Protein AF-A0A2E0HKH7-F1 (afdb_monomer_lite)

Foldseek 3Di:
DPPVVVVVLVVLLPDPPDDQLEAEEAAAEHDDLVVVLVSVVSNVVSCVVVVHPHGYYYYQADPVRDRRDHPYQVDPVSVVVSVVVSVLVVQVCLQCVQQVDDSLLSVLLVCLVVLHADDPVNVVVCVVSQQWDDDPPHIHGGPSSCVSDVNVVVNCQRVQDPLVVLLVQQLVVCVVVVKDKLVRSLVSCVVRHHPPDDPVRSSVSSVVSVVVCVVVQQWDFPDDPVITIIGGPDDD

Secondary structure (DSSP, 8-state):
--HHHHHHHHHHHTSPS--TTEEEE--SS---HHHHHHHHHHHHHHHHHTT-S--EEEESB-TT--B----SS-SHHHHHHHHHHHHHHHHHHHHHHHH---HHHHHHHHHHHTTPPPPHHHHHHHHHTT-EEEETTEEEE-HHHHHHTT-HHHHHHHH-S-HHHHHHHHHHHHHHHS-EEHHHHHHHHHTTS-TT--HHHHHHHHHHHHHHHHHTTSEEE-S-SSS-EEEESS--

Radius of gyration: 27.66 Å; chains: 1; bounding box: 64×31×70 Å

pLDDT: mean 80.55, std 10.91, range [46.53, 94.31]

Sequence (236 aa):
MNSDATAILNALLNLTAENEVVEFKEAKNGYDFTKLGKYFSALSNEANLKRQRSAWLVFGVKDNRQVVGSQFRPARKDLDSLKLEILDMDYARLLARTQDLTLSEVVALDKVQKRHPLTDDDERRLKARGLIEGRKPNFYIAKSVAQQTDQKASYSKNKAFDNQYYLDLICKAIKEHGSLSRKDIDELLWNKLPDWMDLKQKKSKVGNLISELRKAGTISNQGTFKEPKWVLLKPV

Structure (mmCIF, N/CA/C/O backbone):
data_AF-A0A2E0HKH7-F1
#
_entry.id   AF-A0A2E0HKH7-F1
#
loop_
_atom_site.group_PDB
_atom_site.id
_atom_site.type_symbol
_atom_site.label_atom_id
_atom_site.label_alt_id
_atom_site.label_comp_id
_atom_site.label_asym_id
_atom_site.label_entity_id
_atom_site.label_seq_id
_atom_site.pdbx_PDB_ins_code
_atom_site.Cartn_x
_atom_site.Cartn_y
_atom_site.Cartn_z
_atom_site.occupancy
_atom_site.B_iso_or_equiv
_atom_site.auth_seq_id
_atom_site.auth_comp_id
_atom_site.auth_asym_id
_atom_site.auth_atom_id
_atom_site.pdbx_PDB_model_num
ATOM 1 N N . MET A 1 1 ? 34.745 16.410 -20.553 1.00 46.53 1 MET A N 1
ATOM 2 C CA . MET A 1 1 ? 34.256 15.011 -20.554 1.00 46.53 1 MET A CA 1
ATOM 3 C C . MET A 1 1 ? 34.751 14.348 -19.283 1.00 46.53 1 MET A C 1
ATOM 5 O O . MET A 1 1 ? 35.889 14.592 -18.914 1.00 46.53 1 MET A O 1
ATOM 9 N N . ASN A 1 2 ? 33.892 13.605 -18.586 1.00 54.00 2 ASN A N 1
ATOM 10 C CA . ASN A 1 2 ? 34.221 12.980 -17.304 1.00 54.00 2 ASN A CA 1
ATOM 11 C C . ASN A 1 2 ? 35.224 11.833 -17.542 1.00 54.00 2 ASN A C 1
ATOM 13 O O . ASN A 1 2 ? 34.890 10.899 -18.273 1.00 54.00 2 ASN A O 1
ATOM 17 N N . SER A 1 3 ? 36.443 11.925 -17.000 1.00 65.25 3 SER A N 1
ATOM 18 C CA . SER A 1 3 ? 37.560 10.992 -17.257 1.00 65.25 3 SER A CA 1
ATOM 19 C C . SER A 1 3 ? 37.196 9.530 -16.986 1.00 65.25 3 SER A C 1
ATOM 21 O O . SER A 1 3 ? 37.627 8.631 -17.707 1.00 65.25 3 SER A O 1
ATOM 23 N N . ASP A 1 4 ? 36.330 9.310 -16.001 1.00 74.88 4 ASP A N 1
ATOM 24 C CA . ASP A 1 4 ? 35.981 7.981 -15.503 1.00 74.88 4 ASP A CA 1
ATOM 25 C C . ASP A 1 4 ? 35.038 7.234 -16.453 1.00 74.88 4 ASP A C 1
ATOM 27 O O . ASP A 1 4 ? 35.181 6.032 -16.665 1.00 74.88 4 ASP A O 1
ATOM 31 N N . ALA A 1 5 ? 34.103 7.944 -17.093 1.00 75.81 5 ALA A N 1
ATOM 32 C CA . ALA A 1 5 ? 33.162 7.339 -18.036 1.00 75.81 5 ALA A CA 1
ATOM 33 C C . ALA A 1 5 ? 33.873 6.849 -19.306 1.00 75.81 5 ALA A C 1
ATOM 35 O O . ALA A 1 5 ? 33.567 5.774 -19.821 1.00 75.81 5 ALA A O 1
ATOM 36 N N . THR A 1 6 ? 34.858 7.614 -19.782 1.00 82.88 6 THR A N 1
ATOM 37 C CA . THR A 1 6 ? 35.694 7.228 -20.924 1.00 82.88 6 THR A CA 1
ATOM 38 C C . THR A 1 6 ? 36.576 6.027 -20.583 1.00 82.88 6 THR A C 1
ATOM 40 O O . THR A 1 6 ? 36.699 5.111 -21.394 1.00 82.88 6 THR A O 1
ATOM 43 N N . ALA A 1 7 ? 37.150 5.989 -19.375 1.00 84.94 7 ALA A N 1
ATOM 44 C CA . ALA A 1 7 ? 37.948 4.855 -18.912 1.00 84.94 7 ALA A CA 1
ATOM 45 C C . ALA A 1 7 ? 37.118 3.562 -18.833 1.00 84.94 7 ALA A C 1
ATOM 47 O O . ALA A 1 7 ? 37.556 2.519 -19.319 1.00 84.94 7 ALA A O 1
ATOM 48 N N . ILE A 1 8 ? 35.894 3.645 -18.300 1.00 85.88 8 ILE A N 1
ATOM 49 C CA . ILE A 1 8 ? 34.953 2.519 -18.248 1.00 85.88 8 ILE A CA 1
ATOM 50 C C . ILE A 1 8 ? 34.597 2.047 -19.660 1.00 85.88 8 ILE A C 1
ATOM 52 O O . ILE A 1 8 ? 34.698 0.857 -19.939 1.00 85.88 8 ILE A O 1
ATOM 56 N N . LEU A 1 9 ? 34.228 2.955 -20.570 1.00 86.38 9 LEU A N 1
ATOM 57 C CA . LEU A 1 9 ? 33.877 2.582 -21.942 1.00 86.38 9 LEU A CA 1
ATOM 58 C C . LEU A 1 9 ? 35.031 1.854 -22.645 1.00 86.38 9 LEU A C 1
ATOM 60 O O . LEU A 1 9 ? 34.816 0.804 -23.245 1.00 86.38 9 LEU A O 1
ATOM 64 N N . ASN A 1 10 ? 36.256 2.366 -22.524 1.00 87.69 10 ASN A N 1
ATOM 65 C CA . ASN A 1 10 ? 37.435 1.733 -23.114 1.00 87.69 10 ASN A CA 1
ATOM 66 C C . ASN A 1 10 ? 37.704 0.346 -22.514 1.00 87.69 10 ASN A C 1
ATOM 68 O O . ASN A 1 10 ? 38.032 -0.583 -23.249 1.00 87.69 10 ASN A O 1
ATOM 72 N N . ALA A 1 11 ? 37.525 0.180 -21.200 1.00 87.06 11 ALA A N 1
ATOM 73 C CA . ALA A 1 11 ? 37.638 -1.125 -20.558 1.00 87.06 11 ALA A CA 1
ATOM 74 C C . ALA A 1 11 ? 36.596 -2.116 -21.106 1.00 87.06 11 ALA A C 1
ATOM 76 O O . ALA A 1 11 ? 36.947 -3.248 -21.430 1.00 87.06 11 ALA A O 1
ATOM 77 N N . LEU A 1 12 ? 35.342 -1.681 -21.279 1.00 87.31 12 LEU A N 1
ATOM 78 C CA . LEU A 1 12 ? 34.262 -2.513 -21.819 1.00 87.31 12 LEU A CA 1
ATOM 79 C C . LEU A 1 12 ? 34.503 -2.909 -23.284 1.00 87.31 12 LEU A C 1
ATOM 81 O O . LEU A 1 12 ? 34.272 -4.060 -23.653 1.00 87.31 12 LEU A O 1
ATOM 85 N N . LEU A 1 13 ? 34.997 -1.988 -24.117 1.00 85.94 13 LEU A N 1
ATOM 86 C CA . LEU A 1 13 ? 35.295 -2.251 -25.532 1.00 85.94 13 LEU A CA 1
ATOM 87 C C . LEU A 1 13 ? 36.446 -3.253 -25.726 1.00 85.94 13 LEU A C 1
ATOM 89 O O . LEU A 1 13 ? 36.472 -3.950 -26.743 1.00 85.94 13 LEU A O 1
ATOM 93 N N . ASN A 1 14 ? 37.354 -3.355 -24.751 1.00 85.38 14 ASN A N 1
ATOM 94 C CA . ASN A 1 14 ? 38.525 -4.235 -24.783 1.00 85.38 14 ASN A CA 1
ATOM 95 C C . ASN A 1 14 ? 38.290 -5.630 -24.176 1.00 85.38 14 ASN A C 1
ATOM 97 O O . ASN A 1 14 ? 39.192 -6.464 -24.214 1.00 85.38 14 ASN A O 1
ATOM 101 N N . LEU A 1 15 ? 37.101 -5.922 -23.634 1.00 82.50 15 LEU A N 1
ATOM 102 C CA . LEU A 1 15 ? 36.767 -7.264 -23.139 1.00 82.50 15 LEU A CA 1
ATOM 103 C C . LEU A 1 15 ? 36.820 -8.287 -24.287 1.00 82.50 15 LEU A C 1
ATOM 105 O O . LEU A 1 15 ? 36.220 -8.059 -25.334 1.00 82.50 15 LEU A O 1
ATOM 109 N N . THR A 1 16 ? 37.494 -9.427 -24.130 1.00 63.75 16 THR A N 1
ATOM 110 C CA . THR A 1 16 ? 37.471 -10.514 -25.134 1.00 63.75 16 THR A CA 1
ATOM 111 C C . THR A 1 16 ? 36.033 -11.009 -25.384 1.00 63.75 16 THR A C 1
ATOM 113 O O . THR A 1 16 ? 35.173 -10.853 -24.521 1.00 63.75 16 THR A O 1
ATOM 116 N N . ALA A 1 17 ? 35.735 -11.494 -26.597 1.00 58.41 17 ALA A N 1
ATOM 117 C CA . ALA A 1 17 ? 34.365 -11.744 -27.076 1.00 58.41 17 ALA A CA 1
ATOM 118 C C . ALA A 1 17 ? 33.545 -12.746 -26.224 1.00 58.41 17 ALA A C 1
ATOM 120 O O . ALA A 1 17 ? 34.117 -13.597 -25.552 1.00 58.41 17 ALA A O 1
ATOM 121 N N . GLU A 1 18 ? 32.212 -12.583 -26.297 1.00 53.12 18 GLU A N 1
ATOM 122 C CA . GLU A 1 18 ? 31.133 -13.135 -25.447 1.00 53.12 18 GLU A CA 1
ATOM 123 C C . GLU A 1 18 ? 31.300 -12.888 -23.941 1.00 53.12 18 GLU A C 1
ATOM 125 O O . GLU A 1 18 ? 31.713 -13.744 -23.164 1.00 53.12 18 GLU A O 1
ATOM 130 N N . ASN A 1 19 ? 30.917 -11.682 -23.509 1.00 66.12 19 ASN A N 1
ATOM 131 C CA . ASN A 1 19 ? 30.696 -11.397 -22.098 1.00 66.12 19 ASN A CA 1
ATOM 132 C C . ASN A 1 19 ? 29.208 -11.139 -21.852 1.00 66.12 19 ASN A C 1
ATOM 134 O O . ASN A 1 19 ? 28.668 -10.126 -22.281 1.00 66.12 19 ASN A O 1
ATOM 138 N N . GLU A 1 20 ? 28.559 -12.049 -21.132 1.00 73.50 20 GLU A N 1
ATOM 139 C CA . GLU A 1 20 ? 27.110 -12.021 -20.898 1.00 73.50 20 GLU A CA 1
ATOM 140 C C . GLU A 1 20 ? 26.665 -10.905 -19.919 1.00 73.50 20 GLU A C 1
ATOM 142 O O . GLU A 1 20 ? 25.471 -10.692 -19.731 1.00 73.50 20 GLU A O 1
ATOM 147 N N . VAL A 1 21 ? 27.603 -10.159 -19.309 1.00 83.12 21 VAL A N 1
ATOM 148 C CA . VAL A 1 21 ? 27.300 -9.001 -18.436 1.00 83.12 21 VAL A CA 1
ATOM 149 C C . VAL A 1 21 ? 27.450 -7.643 -19.135 1.00 83.12 21 VAL A C 1
ATOM 151 O O . VAL A 1 21 ? 27.336 -6.601 -18.483 1.00 83.12 21 VAL A O 1
ATOM 154 N N . VAL A 1 22 ? 27.728 -7.619 -20.444 1.00 88.69 22 VAL A N 1
ATOM 155 C CA . VAL A 1 22 ? 27.848 -6.381 -21.230 1.00 88.69 22 VAL A CA 1
ATOM 156 C C . VAL A 1 22 ? 27.096 -6.512 -22.548 1.00 88.69 22 VAL A C 1
ATOM 158 O O . VAL A 1 22 ? 27.397 -7.385 -23.351 1.00 88.69 22 VAL A O 1
ATOM 161 N N . GLU A 1 23 ? 26.183 -5.583 -22.813 1.00 87.81 23 GLU A N 1
ATOM 162 C CA . GLU A 1 23 ? 25.430 -5.514 -24.063 1.00 87.81 23 GLU A CA 1
ATOM 163 C C . GLU A 1 23 ? 25.664 -4.166 -24.762 1.00 87.81 23 GLU A C 1
ATOM 165 O O . GLU A 1 23 ? 25.484 -3.100 -24.166 1.00 87.81 23 GLU A O 1
ATOM 170 N N . PHE A 1 24 ? 26.011 -4.202 -26.052 1.00 90.69 24 PHE A N 1
ATOM 171 C CA . PHE A 1 24 ? 26.153 -3.009 -26.894 1.00 90.69 24 PHE A CA 1
ATOM 172 C C . PHE A 1 24 ? 24.921 -2.805 -27.781 1.00 90.69 24 PHE A C 1
ATOM 174 O O . PHE A 1 24 ? 24.388 -3.760 -28.358 1.00 90.69 24 PHE A O 1
ATOM 181 N N . LYS A 1 25 ? 24.465 -1.551 -27.904 1.00 90.94 25 LYS A N 1
ATOM 182 C CA . LYS A 1 25 ? 23.400 -1.148 -28.833 1.00 90.94 25 LYS A CA 1
ATOM 183 C C . LYS A 1 25 ? 23.685 0.193 -29.491 1.00 90.94 25 LYS A C 1
ATOM 185 O O . LYS A 1 25 ? 24.145 1.136 -28.859 1.00 90.94 25 LYS A O 1
ATOM 190 N N . GLU A 1 26 ? 23.319 0.313 -30.762 1.00 91.00 26 GLU A N 1
ATOM 191 C CA . GLU A 1 26 ? 23.515 1.550 -31.520 1.00 91.00 26 GLU A CA 1
ATOM 192 C C . GLU A 1 26 ? 22.618 2.689 -31.007 1.00 91.00 26 GLU A C 1
ATOM 194 O O . GLU A 1 26 ? 23.115 3.787 -30.792 1.00 91.00 26 GLU A O 1
ATOM 199 N N . ALA A 1 27 ? 21.325 2.424 -30.763 1.00 87.44 27 ALA A N 1
ATOM 200 C CA . ALA A 1 27 ? 20.360 3.327 -30.111 1.00 87.44 27 ALA A CA 1
ATOM 201 C C . ALA A 1 27 ? 20.564 4.831 -30.420 1.00 87.44 27 ALA A C 1
ATOM 203 O O . ALA A 1 27 ? 20.759 5.638 -29.514 1.00 87.44 27 ALA A O 1
ATOM 204 N N . LYS A 1 28 ? 20.543 5.218 -31.704 1.00 85.69 28 LYS A N 1
ATOM 205 C CA . LYS A 1 28 ? 20.895 6.581 -32.149 1.00 85.69 28 LYS A CA 1
ATOM 206 C C . LYS A 1 28 ? 20.022 7.679 -31.543 1.00 85.69 28 LYS A C 1
ATOM 208 O O . LYS A 1 28 ? 20.554 8.587 -30.930 1.00 85.69 28 LYS A O 1
ATOM 213 N N . ASN A 1 29 ? 18.702 7.588 -31.697 1.00 82.56 29 ASN A N 1
ATOM 214 C CA . ASN A 1 29 ? 17.758 8.628 -31.241 1.00 82.56 29 ASN A CA 1
ATOM 215 C C . ASN A 1 29 ? 16.693 8.084 -30.280 1.00 82.56 29 ASN A C 1
ATOM 217 O O . ASN A 1 29 ? 15.974 8.833 -29.630 1.00 82.56 29 ASN A O 1
ATOM 221 N N . GLY A 1 30 ? 16.564 6.764 -30.221 1.00 83.56 30 GLY A N 1
ATOM 222 C CA . GLY A 1 30 ? 15.469 6.062 -29.580 1.00 83.56 30 GLY A CA 1
ATOM 223 C C . GLY A 1 30 ? 15.866 4.613 -29.361 1.00 83.56 30 GLY A C 1
ATOM 224 O O . GLY A 1 30 ? 16.710 4.073 -30.083 1.00 83.56 30 GLY A O 1
ATOM 225 N N . TYR A 1 31 ? 15.248 3.985 -28.373 1.00 84.94 31 TYR A N 1
ATOM 226 C CA . TYR A 1 31 ? 15.380 2.559 -28.149 1.00 84.94 31 TYR A CA 1
ATOM 227 C C . TYR A 1 31 ? 14.056 2.005 -27.642 1.00 84.94 31 TYR A C 1
ATOM 229 O O . TYR A 1 31 ? 13.377 2.654 -26.846 1.00 84.94 31 TYR A O 1
ATOM 237 N N . ASP A 1 32 ? 13.681 0.823 -28.127 1.00 81.06 32 ASP A N 1
ATOM 238 C CA . ASP A 1 32 ? 12.435 0.186 -27.720 1.00 81.06 32 ASP A CA 1
ATOM 239 C C . ASP A 1 32 ? 12.471 -0.139 -26.223 1.00 81.06 32 ASP A C 1
ATOM 241 O O . ASP A 1 32 ? 13.369 -0.832 -25.736 1.00 81.06 32 ASP A O 1
ATOM 245 N N . PHE A 1 33 ? 11.477 0.360 -25.497 1.00 76.94 33 PHE A N 1
ATOM 246 C CA . PHE A 1 33 ? 11.448 0.266 -24.043 1.00 76.94 33 PHE A CA 1
ATOM 247 C C . PHE A 1 33 ? 11.259 -1.178 -23.550 1.00 76.94 33 PHE A C 1
ATOM 249 O O . PHE A 1 33 ? 11.862 -1.598 -22.560 1.00 76.94 33 PHE A O 1
ATOM 256 N N . THR A 1 34 ? 10.485 -1.985 -24.281 1.00 70.88 34 THR A N 1
ATOM 257 C CA . THR A 1 34 ? 10.248 -3.390 -23.921 1.00 70.88 34 THR A CA 1
ATOM 258 C C . THR A 1 34 ? 11.527 -4.213 -24.059 1.00 70.88 34 THR A C 1
ATOM 260 O O . THR A 1 34 ? 11.844 -5.021 -23.180 1.00 70.88 34 THR A O 1
ATOM 263 N N . LYS A 1 35 ? 12.304 -3.984 -25.124 1.00 76.56 35 LYS A N 1
ATOM 264 C CA . LYS A 1 35 ? 13.649 -4.549 -25.293 1.00 76.56 35 LYS A CA 1
ATOM 265 C C . LYS A 1 35 ? 14.587 -4.067 -24.196 1.00 76.56 35 LYS A C 1
ATOM 267 O O . LYS A 1 35 ? 15.293 -4.888 -23.619 1.00 76.56 35 LYS A O 1
ATOM 272 N N . LEU A 1 36 ? 14.553 -2.776 -23.863 1.00 81.56 36 LEU A N 1
ATOM 273 C CA . LEU A 1 36 ? 15.436 -2.178 -22.865 1.00 81.56 36 LEU A CA 1
ATOM 274 C C . LEU A 1 36 ? 15.359 -2.903 -21.522 1.00 81.56 36 LEU A C 1
ATOM 276 O O . LEU A 1 36 ? 16.383 -3.339 -21.000 1.00 81.56 36 LEU A O 1
ATOM 280 N N . GLY A 1 37 ? 14.158 -3.131 -20.991 1.00 73.25 37 GLY A N 1
ATOM 281 C CA . GLY A 1 37 ? 14.092 -3.881 -19.743 1.00 73.25 37 GLY A CA 1
ATOM 282 C C . GLY A 1 37 ? 14.419 -5.359 -19.903 1.00 73.25 37 GLY A C 1
ATOM 283 O O . GLY A 1 37 ? 14.818 -5.981 -18.927 1.00 73.25 37 GLY A O 1
ATOM 284 N N . LYS A 1 38 ? 14.233 -5.984 -21.082 1.00 72.56 38 LYS A N 1
ATOM 285 C CA . LYS A 1 38 ? 14.642 -7.394 -21.266 1.00 72.56 38 LYS A CA 1
ATOM 286 C C . LYS A 1 38 ? 16.153 -7.511 -21.073 1.00 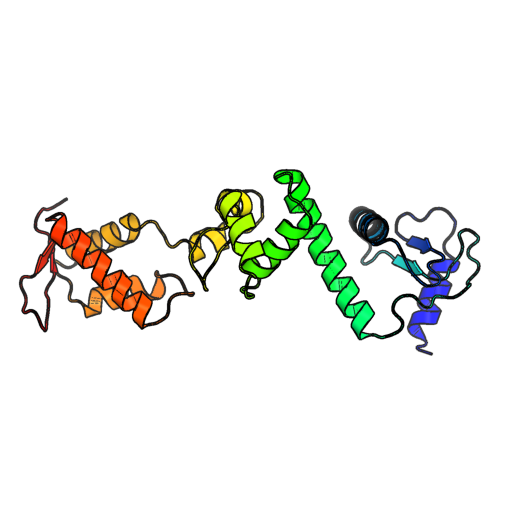72.56 38 LYS A C 1
ATOM 288 O O . LYS A 1 38 ? 16.584 -8.376 -20.319 1.00 72.56 38 LYS A O 1
ATOM 293 N N . TYR A 1 39 ? 16.912 -6.588 -21.666 1.00 80.56 39 TYR A N 1
ATOM 294 C CA . TYR A 1 39 ? 18.350 -6.475 -21.430 1.00 80.56 39 TYR A CA 1
ATOM 295 C C . TYR A 1 39 ? 18.662 -6.204 -19.966 1.00 80.56 39 TYR A C 1
ATOM 297 O O . TYR A 1 39 ? 19.486 -6.904 -19.398 1.00 80.56 39 TYR A O 1
ATOM 305 N N . PHE A 1 40 ? 17.966 -5.262 -19.328 1.00 79.19 40 PHE A N 1
ATOM 306 C CA . PHE A 1 40 ? 18.192 -4.959 -17.915 1.00 79.19 40 PHE A CA 1
ATOM 307 C C . PHE A 1 40 ? 18.015 -6.188 -17.002 1.00 79.19 40 PHE A C 1
ATOM 309 O O . PHE A 1 40 ? 18.889 -6.484 -16.189 1.00 79.19 40 PHE A O 1
ATOM 316 N N . SER A 1 41 ? 16.926 -6.943 -17.172 1.00 72.62 41 SER A N 1
ATOM 317 C CA . SER A 1 41 ? 16.664 -8.155 -16.384 1.00 72.62 41 SER A CA 1
ATOM 318 C C . SER A 1 41 ? 17.675 -9.268 -16.675 1.00 72.62 41 SER A C 1
ATOM 320 O O . SER A 1 41 ? 18.190 -9.873 -15.736 1.00 72.62 41 SER A O 1
ATOM 322 N N . ALA A 1 42 ? 18.002 -9.512 -17.950 1.00 71.06 42 ALA A N 1
ATOM 323 C CA . ALA A 1 42 ? 18.993 -10.516 -18.333 1.00 71.06 42 ALA A CA 1
ATOM 324 C C . ALA A 1 42 ? 20.380 -10.188 -17.754 1.00 71.06 42 ALA A C 1
ATOM 326 O O . ALA A 1 42 ? 20.960 -11.005 -17.046 1.00 71.06 42 ALA A O 1
ATOM 327 N N . LEU A 1 43 ? 20.853 -8.957 -17.962 1.00 79.94 43 LEU A N 1
ATOM 328 C CA . LEU A 1 43 ? 22.145 -8.470 -17.475 1.00 79.94 43 LEU A CA 1
ATOM 329 C C . LEU A 1 43 ? 22.243 -8.491 -15.942 1.00 79.94 43 LEU A C 1
ATOM 331 O O . LEU A 1 43 ? 23.282 -8.852 -15.394 1.00 79.94 43 LEU A O 1
ATOM 335 N N . SER A 1 44 ? 21.165 -8.133 -15.236 1.00 75.31 44 SER A N 1
ATOM 336 C CA . SER A 1 44 ? 21.135 -8.162 -13.765 1.00 75.31 44 SER A CA 1
ATOM 337 C C . SER A 1 44 ? 21.232 -9.585 -13.218 1.00 75.31 44 SER A C 1
ATOM 339 O O . SER A 1 44 ? 21.982 -9.842 -12.275 1.00 75.31 44 SER A O 1
ATOM 341 N N . ASN A 1 45 ? 20.496 -10.522 -13.820 1.00 71.00 45 ASN A N 1
ATOM 342 C CA . ASN A 1 45 ? 20.560 -11.932 -13.442 1.00 71.00 45 ASN A CA 1
ATOM 343 C C . ASN A 1 45 ? 21.961 -12.498 -13.677 1.00 71.00 45 ASN A C 1
ATOM 345 O O . ASN A 1 45 ? 22.504 -13.179 -12.809 1.00 71.00 45 ASN A O 1
ATOM 349 N N . GLU A 1 46 ? 22.563 -12.159 -14.810 1.00 76.25 46 GLU A N 1
ATOM 350 C CA . GLU A 1 46 ? 23.880 -12.651 -15.188 1.00 76.25 46 GLU A CA 1
ATOM 351 C C . GLU A 1 46 ? 25.000 -12.088 -14.301 1.00 76.25 46 GLU A C 1
ATOM 353 O O . GLU A 1 46 ? 25.866 -12.828 -13.828 1.00 76.25 46 GLU A O 1
ATOM 358 N N . ALA A 1 47 ? 24.941 -10.793 -13.964 1.00 80.94 47 ALA A N 1
ATOM 359 C CA . ALA A 1 47 ? 25.850 -10.198 -12.984 1.00 80.94 47 ALA A CA 1
ATOM 360 C C . ALA A 1 47 ? 25.752 -10.892 -11.619 1.00 80.94 47 ALA A C 1
ATOM 362 O O . ALA A 1 47 ? 26.782 -11.176 -11.003 1.00 80.94 47 ALA A O 1
ATOM 363 N N . ASN A 1 48 ? 24.536 -11.212 -11.166 1.00 76.31 48 ASN A N 1
ATOM 364 C CA . ASN A 1 48 ? 24.324 -11.920 -9.905 1.00 76.31 48 ASN A CA 1
ATOM 365 C C . ASN A 1 48 ? 24.933 -13.329 -9.929 1.00 76.31 48 ASN A C 1
ATOM 367 O O . ASN A 1 48 ? 25.645 -13.697 -8.991 1.00 76.31 48 ASN A O 1
ATOM 371 N N . LEU A 1 49 ? 24.708 -14.098 -11.002 1.00 72.50 49 LEU A N 1
ATOM 372 C CA . LEU A 1 49 ? 25.274 -15.443 -11.166 1.00 72.50 49 LEU A CA 1
ATOM 373 C C . LEU A 1 49 ? 26.808 -15.422 -11.140 1.00 72.50 49 LEU A C 1
ATOM 375 O O . LEU A 1 49 ? 27.433 -16.256 -10.483 1.00 72.50 49 LEU A O 1
ATOM 379 N N . LYS A 1 50 ? 27.416 -14.415 -11.773 1.00 81.75 50 LYS A N 1
ATOM 380 C CA . LYS A 1 50 ? 28.874 -14.223 -11.824 1.00 81.75 50 LYS A CA 1
ATOM 381 C C . LYS A 1 50 ? 29.457 -13.463 -10.630 1.00 81.75 50 LYS A C 1
ATOM 383 O O . LYS A 1 50 ? 30.655 -13.180 -10.621 1.00 81.75 50 LYS A O 1
ATOM 388 N N . ARG A 1 51 ? 28.639 -13.128 -9.622 1.00 84.62 51 ARG A N 1
ATOM 389 C CA . ARG A 1 51 ? 29.017 -12.322 -8.442 1.00 84.62 51 ARG A CA 1
ATOM 390 C C . ARG A 1 51 ? 29.697 -10.994 -8.804 1.00 84.62 51 ARG A C 1
ATOM 392 O O . ARG A 1 51 ? 30.592 -10.527 -8.097 1.00 84.62 51 ARG A O 1
ATOM 399 N N . GLN A 1 52 ? 29.275 -10.378 -9.903 1.00 84.12 52 GLN A N 1
ATOM 400 C CA . GLN A 1 52 ? 29.749 -9.065 -10.321 1.00 84.12 52 GLN A CA 1
ATOM 401 C C . GLN A 1 52 ? 28.895 -7.963 -9.699 1.00 84.12 52 GLN A C 1
ATOM 403 O O . GLN A 1 52 ? 27.686 -8.097 -9.540 1.00 84.12 52 GLN A O 1
ATOM 408 N N . ARG A 1 53 ? 29.531 -6.838 -9.358 1.00 84.56 53 ARG A N 1
ATOM 409 C CA . ARG A 1 53 ? 28.838 -5.693 -8.741 1.00 84.56 53 ARG A CA 1
ATOM 410 C C . ARG A 1 53 ? 27.909 -4.954 -9.706 1.00 84.56 53 ARG A C 1
ATOM 412 O O . ARG A 1 53 ? 27.060 -4.194 -9.254 1.00 84.56 53 ARG A O 1
ATOM 419 N N . SER A 1 54 ? 28.094 -5.132 -11.012 1.00 83.75 54 SER A N 1
ATOM 420 C CA . SER A 1 54 ? 27.324 -4.438 -12.043 1.00 83.75 54 SER A CA 1
ATOM 421 C C . SER A 1 54 ? 27.429 -5.145 -13.392 1.00 83.75 54 SER A C 1
ATOM 423 O O . SER A 1 54 ? 28.471 -5.720 -13.700 1.00 83.75 54 SER A O 1
ATOM 425 N N . ALA A 1 55 ? 26.396 -4.995 -14.216 1.00 86.38 55 ALA A N 1
ATOM 426 C CA . ALA A 1 55 ? 26.418 -5.260 -15.652 1.00 86.38 55 ALA A CA 1
ATOM 427 C C . ALA A 1 55 ? 26.196 -3.956 -16.434 1.00 86.38 55 ALA A C 1
ATOM 429 O O . ALA A 1 55 ? 25.768 -2.947 -15.865 1.00 86.38 55 ALA A O 1
ATOM 430 N N . TRP A 1 56 ? 26.478 -3.974 -17.736 1.00 90.25 56 TRP A N 1
ATOM 431 C CA . TRP A 1 56 ? 26.495 -2.775 -18.572 1.00 90.25 56 TRP A CA 1
ATOM 432 C C . TRP A 1 56 ? 25.620 -2.932 -19.816 1.00 90.25 56 TRP A C 1
ATOM 434 O O . TRP A 1 56 ? 25.809 -3.851 -20.601 1.00 90.25 56 TRP A O 1
ATOM 444 N N . LEU A 1 57 ? 24.702 -1.990 -20.033 1.00 89.25 57 LEU A N 1
ATOM 445 C CA . LEU A 1 57 ? 24.048 -1.769 -21.324 1.00 89.25 57 LEU A CA 1
ATOM 446 C C . LEU A 1 57 ? 24.575 -0.446 -21.886 1.00 89.25 57 LEU A C 1
ATOM 448 O O . LEU A 1 57 ? 24.360 0.607 -21.285 1.00 89.25 57 LEU A O 1
ATOM 452 N N . VAL A 1 58 ? 25.284 -0.498 -23.011 1.00 90.94 58 VAL A N 1
ATOM 453 C CA . VAL A 1 58 ? 25.993 0.655 -23.581 1.00 90.94 58 VAL A CA 1
ATOM 454 C C . VAL A 1 58 ? 25.348 1.067 -24.900 1.00 90.94 58 VAL A C 1
ATOM 456 O O . VAL A 1 58 ? 25.280 0.282 -25.846 1.00 90.94 58 VAL A O 1
ATOM 459 N N . PHE A 1 59 ? 24.891 2.318 -24.968 1.00 91.81 59 PHE A N 1
ATOM 460 C CA . PHE A 1 59 ? 24.294 2.909 -26.166 1.00 91.81 59 PHE A CA 1
ATOM 461 C C . PHE A 1 59 ? 25.310 3.682 -27.009 1.00 91.81 59 PHE A C 1
ATOM 463 O O . PHE A 1 59 ? 26.295 4.204 -26.493 1.00 91.81 59 PHE A O 1
ATOM 470 N N . GLY A 1 60 ? 25.055 3.772 -28.315 1.00 92.25 60 GLY A N 1
ATOM 471 C CA . GLY A 1 60 ? 25.943 4.432 -29.268 1.00 92.25 60 GLY A CA 1
ATOM 472 C C . GLY A 1 60 ? 27.118 3.572 -29.725 1.00 92.25 60 GLY A C 1
ATOM 473 O O . GLY A 1 60 ? 28.125 4.121 -30.170 1.00 92.25 60 GLY A O 1
ATOM 474 N N . VAL A 1 61 ? 27.008 2.245 -29.621 1.00 91.69 61 VAL A N 1
ATOM 475 C CA . VAL A 1 61 ? 28.037 1.292 -30.063 1.00 91.69 61 VAL A CA 1
ATOM 476 C C . VAL A 1 61 ? 27.391 0.231 -30.952 1.00 91.69 61 VAL A C 1
ATOM 478 O O . VAL A 1 61 ? 26.381 -0.363 -30.582 1.00 91.69 61 VAL A O 1
ATOM 481 N N . LYS A 1 62 ? 27.948 0.018 -32.145 1.00 88.88 62 LYS A N 1
ATOM 482 C CA . LYS A 1 62 ? 27.509 -1.029 -33.079 1.00 88.88 62 LYS A CA 1
ATOM 483 C C . LYS A 1 62 ? 27.970 -2.416 -32.626 1.00 88.88 62 LYS A C 1
ATOM 485 O O . LYS A 1 62 ? 28.909 -2.536 -31.845 1.00 88.88 62 LYS A O 1
ATOM 490 N N . ASP A 1 63 ? 27.382 -3.463 -33.203 1.00 83.19 63 ASP A N 1
ATOM 491 C CA . ASP A 1 63 ? 27.741 -4.860 -32.904 1.00 83.19 63 ASP A CA 1
ATOM 492 C C . ASP A 1 63 ? 29.223 -5.168 -33.196 1.00 83.19 63 ASP A C 1
ATOM 494 O O . ASP A 1 63 ? 29.859 -5.948 -32.493 1.00 83.19 63 ASP A O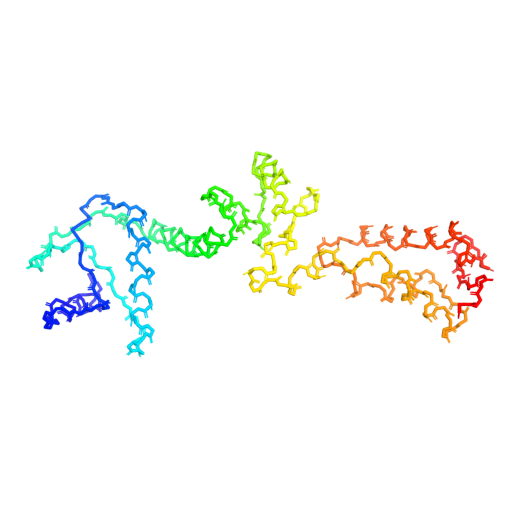 1
ATOM 498 N N . ASN A 1 64 ? 29.822 -4.474 -34.171 1.00 86.25 64 ASN A N 1
ATOM 499 C CA . ASN A 1 64 ? 31.257 -4.539 -34.473 1.00 86.25 64 ASN A CA 1
ATOM 500 C C . ASN A 1 64 ? 32.138 -3.695 -33.523 1.00 86.25 64 ASN A C 1
ATOM 502 O O . ASN A 1 64 ? 33.289 -3.413 -33.849 1.00 86.25 64 ASN A O 1
ATOM 506 N N . ARG A 1 65 ? 31.593 -3.246 -32.384 1.00 85.44 65 ARG A N 1
ATOM 507 C CA . ARG A 1 65 ? 32.235 -2.386 -31.371 1.00 85.44 65 ARG A CA 1
ATOM 508 C C . ARG A 1 65 ? 32.667 -1.001 -31.855 1.00 85.44 65 ARG A C 1
ATOM 510 O O . ARG A 1 65 ? 33.376 -0.289 -31.148 1.00 85.44 65 ARG A O 1
ATOM 517 N N . GLN A 1 66 ? 32.200 -0.569 -33.025 1.00 88.94 66 GLN A N 1
ATOM 518 C CA . GLN A 1 66 ? 32.413 0.796 -33.487 1.00 88.94 66 GLN A CA 1
ATOM 519 C C . GLN A 1 66 ? 31.534 1.767 -32.689 1.00 88.94 66 GLN A C 1
ATOM 521 O O . GLN A 1 66 ? 30.305 1.647 -32.681 1.00 88.94 66 GLN A O 1
ATOM 526 N N . VAL A 1 67 ? 32.156 2.764 -32.058 1.00 91.62 67 VAL A N 1
ATOM 527 C CA . VAL A 1 67 ? 31.443 3.858 -31.387 1.00 91.62 67 VAL A CA 1
ATOM 528 C C . VAL A 1 67 ? 30.861 4.799 -32.443 1.00 91.62 67 VAL A C 1
ATOM 530 O O . VAL A 1 67 ? 31.583 5.340 -33.277 1.00 91.62 67 VAL A O 1
ATOM 533 N N . VAL A 1 68 ? 29.546 4.987 -32.407 1.00 91.56 68 VAL A N 1
ATOM 534 C CA . VAL A 1 68 ? 28.783 5.861 -33.317 1.00 91.56 68 VAL A CA 1
ATOM 535 C C . VAL A 1 68 ? 28.047 6.985 -32.592 1.00 91.56 68 VAL A C 1
ATOM 537 O O . VAL A 1 68 ? 27.529 7.894 -33.236 1.00 91.56 68 VAL A O 1
ATOM 540 N N . GLY A 1 69 ? 28.032 6.946 -31.258 1.00 89.38 69 GLY A N 1
ATOM 541 C CA . GLY A 1 69 ? 27.347 7.923 -30.422 1.00 89.38 69 GLY A CA 1
ATOM 542 C C . GLY A 1 69 ? 25.832 7.714 -30.368 1.00 89.38 69 GLY A C 1
ATOM 543 O O . GLY A 1 69 ? 25.247 6.953 -31.137 1.00 89.38 69 GLY A O 1
ATOM 544 N N . SER A 1 70 ? 25.196 8.386 -29.412 1.00 90.31 70 SER A N 1
ATOM 545 C CA . SER A 1 70 ? 23.755 8.322 -29.181 1.00 90.31 70 SER A CA 1
ATOM 546 C C . SER A 1 70 ? 23.242 9.679 -28.698 1.00 90.31 70 SER A C 1
ATOM 548 O O . SER A 1 70 ? 23.907 10.366 -27.926 1.00 90.31 70 SER A O 1
ATOM 550 N N . GLN A 1 71 ? 22.057 10.049 -29.169 1.00 88.88 71 GLN A N 1
ATOM 551 C CA . GLN A 1 71 ? 21.227 11.163 -28.707 1.00 88.88 71 GLN A CA 1
ATOM 552 C C . GLN A 1 71 ? 20.040 10.659 -27.874 1.00 88.88 71 GLN A C 1
ATOM 554 O O . GLN A 1 71 ? 19.057 11.369 -27.677 1.00 88.88 71 GLN A O 1
ATOM 559 N N . PHE A 1 72 ? 20.087 9.413 -27.400 1.00 85.81 72 PHE A N 1
ATOM 560 C CA . PHE A 1 72 ? 19.033 8.865 -26.564 1.00 85.81 72 PHE A CA 1
ATOM 561 C C . PHE A 1 72 ? 19.050 9.529 -25.183 1.00 85.81 72 PHE A C 1
ATOM 563 O O . PHE A 1 72 ? 19.985 9.328 -24.411 1.00 85.81 72 PHE A O 1
ATOM 570 N N . ARG A 1 73 ? 17.990 10.289 -24.871 1.00 82.62 73 ARG A N 1
ATOM 571 C CA . ARG A 1 73 ? 17.773 10.945 -23.567 1.00 82.62 73 ARG A CA 1
ATOM 572 C C . ARG A 1 73 ? 19.016 11.730 -23.089 1.00 82.62 73 ARG A C 1
ATOM 574 O O . ARG A 1 73 ? 19.608 11.385 -22.067 1.00 82.62 73 ARG A O 1
ATOM 581 N N . PRO A 1 74 ? 19.433 12.786 -23.815 1.00 81.56 74 PRO A N 1
ATOM 582 C CA . PRO A 1 74 ? 20.694 13.485 -23.557 1.00 81.56 74 PRO A CA 1
ATOM 583 C C . PRO A 1 74 ? 20.664 14.302 -22.256 1.00 81.56 74 PRO A C 1
ATOM 585 O O . PRO A 1 74 ? 21.713 14.590 -21.678 1.00 81.56 74 PRO A O 1
ATOM 588 N N . ALA A 1 75 ? 19.474 14.680 -21.775 1.00 83.69 75 ALA A N 1
ATOM 589 C CA . ALA A 1 75 ? 19.321 15.398 -20.522 1.00 83.69 75 ALA A CA 1
ATOM 590 C C . ALA A 1 75 ? 19.300 14.435 -19.329 1.00 83.69 75 ALA A C 1
ATOM 592 O O . ALA A 1 75 ? 18.629 13.402 -19.331 1.00 83.69 75 ALA A O 1
ATOM 593 N N . ARG A 1 76 ? 19.975 14.822 -18.240 1.00 78.62 76 ARG A N 1
ATOM 594 C CA . ARG A 1 76 ? 20.059 14.007 -17.019 1.00 78.62 76 ARG A CA 1
ATOM 595 C C . ARG A 1 76 ? 18.686 13.614 -16.457 1.00 78.62 76 ARG A C 1
ATOM 597 O O . ARG A 1 76 ? 18.511 12.479 -16.026 1.00 78.62 76 ARG A O 1
ATOM 604 N N . LYS A 1 77 ? 17.711 14.527 -16.515 1.00 72.44 77 LYS A N 1
ATOM 605 C CA . LYS A 1 77 ? 16.332 14.302 -16.052 1.00 72.44 77 LYS A CA 1
ATOM 606 C C . LYS A 1 77 ? 15.645 13.147 -16.789 1.00 72.44 77 LYS A C 1
ATOM 608 O O . LYS A 1 77 ? 14.913 12.373 -16.172 1.00 72.44 77 LYS A O 1
ATOM 613 N N . ASP A 1 78 ? 15.913 13.000 -18.082 1.00 75.88 78 ASP A N 1
ATOM 614 C CA . ASP A 1 78 ? 15.312 11.953 -18.906 1.00 75.88 78 ASP A CA 1
ATOM 615 C C . ASP A 1 78 ? 15.915 10.581 -18.570 1.00 75.88 78 ASP A C 1
ATOM 617 O O . ASP A 1 78 ? 15.196 9.579 -18.538 1.00 75.88 78 ASP A O 1
ATOM 621 N N . LEU A 1 79 ? 17.215 10.537 -18.252 1.00 77.38 79 LEU A N 1
ATOM 622 C CA . LEU A 1 79 ? 17.906 9.334 -17.769 1.00 77.38 79 LEU A CA 1
ATOM 623 C C . LEU A 1 79 ? 17.446 8.919 -16.371 1.00 77.38 79 LEU A C 1
ATOM 625 O O . LEU A 1 79 ? 17.297 7.730 -16.099 1.00 77.38 79 LEU A O 1
ATOM 629 N N . ASP A 1 80 ? 17.221 9.877 -15.475 1.00 72.50 80 ASP A N 1
ATOM 630 C CA . ASP A 1 80 ? 16.717 9.567 -14.138 1.00 72.50 80 ASP A CA 1
ATOM 631 C C . ASP A 1 80 ? 15.255 9.084 -14.196 1.00 72.50 80 ASP A C 1
ATOM 633 O O . ASP A 1 80 ? 14.905 8.129 -13.505 1.00 72.50 80 ASP A O 1
ATOM 637 N N . SER A 1 81 ? 14.443 9.633 -15.107 1.00 72.12 81 SER A N 1
ATOM 638 C CA . SER A 1 81 ? 13.095 9.114 -15.398 1.00 72.12 81 SER A CA 1
ATOM 639 C C . SER A 1 81 ? 13.144 7.695 -15.977 1.00 72.12 81 SER A C 1
ATOM 641 O O . SER A 1 81 ? 12.399 6.826 -15.538 1.00 72.12 81 SER A O 1
ATOM 643 N N . LEU A 1 82 ? 14.090 7.414 -16.880 1.00 76.25 82 LEU A N 1
ATOM 644 C CA . LEU A 1 82 ? 14.280 6.081 -17.457 1.00 76.25 82 LEU A CA 1
ATOM 645 C C . LEU A 1 82 ? 14.581 5.021 -16.387 1.00 76.25 82 LEU A C 1
ATOM 647 O O . LEU A 1 82 ? 14.051 3.917 -16.452 1.00 76.25 82 LEU A O 1
ATOM 651 N N . LYS A 1 83 ? 15.419 5.342 -15.393 1.00 70.94 83 LYS A N 1
ATOM 652 C CA . LYS A 1 83 ? 15.718 4.416 -14.286 1.00 70.94 83 LYS A CA 1
ATOM 653 C C . LYS A 1 83 ? 14.457 4.042 -13.512 1.00 70.94 83 LYS A C 1
ATOM 655 O O . LYS A 1 83 ? 14.282 2.873 -13.187 1.00 70.94 83 LYS A O 1
ATOM 660 N N . LEU A 1 84 ? 13.597 5.023 -13.234 1.00 66.00 84 LEU A N 1
ATOM 661 C CA . LEU A 1 84 ? 12.320 4.793 -12.559 1.00 66.00 84 LEU A CA 1
ATOM 662 C C . LEU A 1 84 ? 11.407 3.909 -13.413 1.00 66.00 84 LEU A C 1
ATOM 664 O O . LEU A 1 84 ? 10.912 2.904 -12.918 1.00 66.00 84 LEU A O 1
ATOM 668 N N . GLU A 1 85 ? 11.281 4.215 -14.708 1.00 70.12 85 GLU A N 1
ATOM 669 C CA . GLU A 1 85 ? 10.477 3.424 -15.647 1.00 70.12 85 GLU A CA 1
ATOM 670 C C . GLU A 1 85 ? 10.937 1.948 -15.702 1.00 70.12 85 GLU A C 1
ATOM 672 O O . GLU A 1 85 ? 10.108 1.039 -15.741 1.00 70.12 85 GLU A O 1
ATOM 677 N N . ILE A 1 86 ? 12.252 1.683 -15.701 1.00 68.56 86 ILE A N 1
ATOM 678 C CA . ILE A 1 86 ? 12.810 0.316 -15.742 1.00 68.56 86 ILE A CA 1
ATOM 679 C C . ILE A 1 86 ? 12.544 -0.439 -14.437 1.00 68.56 86 ILE A C 1
ATOM 681 O O . ILE A 1 86 ? 12.127 -1.597 -14.480 1.00 68.56 86 ILE A O 1
ATOM 685 N N . LEU A 1 87 ? 12.769 0.207 -13.288 1.00 64.06 87 LEU A N 1
ATOM 686 C CA . LEU A 1 87 ? 12.520 -0.385 -11.970 1.00 64.06 87 LEU A CA 1
ATOM 687 C C . LEU A 1 87 ? 11.040 -0.744 -11.795 1.00 64.06 87 LEU A C 1
ATOM 689 O O . LEU A 1 87 ? 10.715 -1.851 -11.359 1.00 64.06 87 LEU A O 1
ATOM 693 N N . ASP A 1 88 ? 10.151 0.159 -12.211 1.00 63.06 88 ASP A N 1
ATOM 694 C CA . ASP A 1 88 ? 8.711 -0.080 -12.208 1.00 63.06 88 ASP A CA 1
ATOM 695 C C . ASP A 1 88 ? 8.341 -1.238 -13.155 1.00 63.06 88 ASP A C 1
ATOM 697 O O . ASP A 1 88 ? 7.395 -1.974 -12.880 1.00 63.06 88 ASP A O 1
ATOM 701 N N . MET A 1 89 ? 9.103 -1.474 -14.234 1.00 62.00 89 MET A N 1
ATOM 702 C CA . MET A 1 89 ? 8.858 -2.577 -15.167 1.00 62.00 89 MET A CA 1
ATOM 703 C C . MET A 1 89 ? 9.329 -3.948 -14.657 1.00 62.00 89 MET A C 1
ATOM 705 O O . MET A 1 89 ? 8.709 -4.959 -14.984 1.00 62.00 89 MET A O 1
ATOM 709 N N . ASP A 1 90 ? 10.381 -4.038 -13.846 1.00 56.06 90 ASP A N 1
ATOM 710 C CA . ASP A 1 90 ? 10.743 -5.316 -13.216 1.00 56.06 90 ASP A CA 1
ATOM 711 C C . ASP A 1 90 ? 9.776 -5.681 -12.085 1.00 56.06 90 ASP A C 1
ATOM 713 O O . ASP A 1 90 ? 9.367 -6.841 -11.974 1.00 56.06 90 ASP A O 1
ATOM 717 N N . TYR A 1 91 ? 9.290 -4.680 -11.344 1.00 56.16 91 TYR A N 1
ATOM 718 C CA . TYR A 1 91 ? 8.118 -4.838 -10.484 1.00 56.16 91 TYR A CA 1
ATOM 719 C C . TYR A 1 91 ? 6.875 -5.233 -11.306 1.00 56.16 91 TYR A C 1
ATOM 721 O O . TYR A 1 91 ? 6.146 -6.151 -10.921 1.00 56.16 91 TYR A O 1
ATOM 729 N N . ALA A 1 92 ? 6.693 -4.650 -12.500 1.00 54.81 92 ALA A N 1
ATOM 730 C CA . ALA A 1 92 ? 5.628 -5.015 -13.439 1.00 54.81 92 ALA A CA 1
ATOM 731 C C . ALA A 1 92 ? 5.700 -6.449 -13.904 1.00 54.81 92 ALA A C 1
ATOM 733 O O . ALA A 1 92 ? 4.675 -7.106 -14.007 1.00 54.81 92 ALA A O 1
ATOM 734 N N . ARG A 1 93 ? 6.897 -6.949 -14.189 1.00 59.44 93 ARG A N 1
ATOM 735 C CA . ARG A 1 93 ? 7.099 -8.322 -14.644 1.00 59.44 93 ARG A CA 1
ATOM 736 C C . ARG A 1 93 ? 6.906 -9.319 -13.525 1.00 59.44 93 ARG A C 1
ATOM 738 O O . ARG A 1 93 ? 6.358 -10.385 -13.789 1.00 59.44 93 ARG A O 1
ATOM 745 N N . LEU A 1 94 ? 7.327 -8.985 -12.306 1.00 57.75 94 LEU A N 1
ATOM 746 C CA . LEU A 1 94 ? 7.049 -9.804 -11.131 1.00 57.75 94 LEU A CA 1
ATOM 747 C C . LEU A 1 94 ? 5.534 -9.943 -10.931 1.00 57.75 94 LEU A C 1
ATOM 749 O O . LEU A 1 94 ? 5.040 -11.057 -10.816 1.00 57.75 94 LEU A O 1
ATOM 753 N N . LEU A 1 95 ? 4.804 -8.827 -10.987 1.00 54.41 95 LEU A N 1
ATOM 754 C CA . LEU A 1 95 ? 3.347 -8.784 -10.853 1.00 54.41 95 LEU A CA 1
ATOM 755 C C . LEU A 1 95 ? 2.604 -9.434 -12.039 1.00 54.41 95 LEU A C 1
ATOM 757 O O . LEU A 1 95 ? 1.659 -10.197 -11.847 1.00 54.41 95 LEU A O 1
ATOM 761 N N . ALA A 1 96 ? 3.032 -9.177 -13.275 1.00 54.19 96 ALA A N 1
ATOM 762 C CA . ALA A 1 96 ? 2.400 -9.718 -14.479 1.00 54.19 96 ALA A CA 1
ATOM 763 C C . ALA A 1 96 ? 2.587 -11.234 -14.603 1.00 54.19 96 ALA A C 1
ATOM 765 O O . ALA A 1 96 ? 1.663 -11.924 -15.029 1.00 54.19 96 ALA A O 1
ATOM 766 N N . ARG A 1 97 ? 3.740 -11.774 -14.175 1.00 58.06 97 ARG A N 1
ATOM 767 C CA . ARG A 1 97 ? 3.982 -13.226 -14.144 1.00 58.06 97 ARG A CA 1
ATOM 768 C C . ARG A 1 97 ? 3.042 -13.966 -13.198 1.00 58.06 97 ARG A C 1
ATOM 770 O O . ARG A 1 97 ? 2.818 -15.154 -13.406 1.00 58.06 97 ARG A O 1
ATOM 777 N N . THR A 1 98 ? 2.516 -13.298 -12.173 1.00 52.66 98 THR A N 1
ATOM 778 C CA . THR A 1 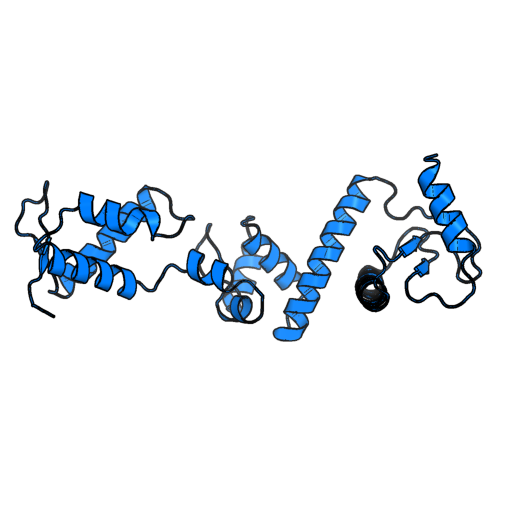98 ? 1.690 -13.945 -11.149 1.00 52.66 98 THR A CA 1
ATOM 779 C C . THR A 1 98 ? 0.190 -13.670 -11.293 1.00 52.66 98 THR A C 1
ATOM 781 O O . THR A 1 98 ? -0.591 -14.430 -10.720 1.00 52.66 98 THR A O 1
ATOM 784 N N . GLN A 1 99 ? -0.241 -12.634 -12.037 1.00 57.75 99 GLN A N 1
ATOM 785 C CA . GLN A 1 99 ? -1.663 -12.222 -12.093 1.00 57.75 99 GLN A CA 1
ATOM 786 C C . GLN A 1 99 ? -2.229 -11.787 -13.460 1.00 57.75 99 GLN A C 1
ATOM 788 O O . GLN A 1 99 ? -3.340 -11.256 -13.490 1.00 57.75 99 GLN A O 1
ATOM 793 N N . ASP A 1 100 ? -1.534 -12.002 -14.582 1.00 66.81 100 ASP A N 1
ATOM 794 C CA . ASP A 1 100 ? -1.988 -11.537 -15.911 1.00 66.81 100 ASP A CA 1
ATOM 795 C C . ASP A 1 100 ? -2.410 -10.050 -15.876 1.00 66.81 100 ASP A C 1
ATOM 797 O O . ASP A 1 100 ? -3.571 -9.663 -16.059 1.00 66.81 100 ASP A O 1
ATOM 801 N N . LEU A 1 101 ? -1.458 -9.212 -15.457 1.00 67.38 101 LEU A N 1
ATOM 802 C CA . LEU A 1 101 ? -1.642 -7.775 -15.264 1.00 67.38 101 LEU A CA 1
ATOM 803 C C . LEU A 1 101 ? -1.135 -7.000 -16.472 1.00 67.38 101 LEU A C 1
ATOM 805 O O . LEU A 1 101 ? -0.080 -7.295 -17.033 1.00 67.38 101 LEU A O 1
ATOM 809 N N . THR A 1 102 ? -1.862 -5.946 -16.821 1.00 68.50 102 THR A N 1
ATOM 810 C CA . THR A 1 102 ? -1.437 -4.984 -17.838 1.00 68.50 102 THR A CA 1
ATOM 811 C C . THR A 1 102 ? -0.405 -4.005 -17.269 1.00 68.50 102 THR A C 1
ATOM 813 O O . THR A 1 102 ? -0.363 -3.733 -16.066 1.00 68.50 102 THR A O 1
ATOM 816 N N . LEU A 1 103 ? 0.413 -3.405 -18.139 1.00 58.38 103 LEU A N 1
ATOM 817 C CA . LEU A 1 103 ? 1.413 -2.409 -17.729 1.00 58.38 103 LEU A CA 1
ATOM 818 C C . LEU A 1 103 ? 0.775 -1.208 -17.002 1.00 58.38 103 LEU A C 1
ATOM 820 O O . LEU A 1 103 ? 1.334 -0.700 -16.033 1.00 58.38 103 LEU A O 1
ATOM 824 N N . SER A 1 104 ? -0.420 -0.784 -17.428 1.00 62.75 104 SER A N 1
ATOM 825 C CA . SER A 1 104 ? -1.150 0.322 -16.798 1.00 62.75 104 SER A CA 1
ATOM 826 C C . SER A 1 104 ? -1.653 -0.016 -15.391 1.00 62.75 104 SER A C 1
ATOM 828 O O . SER A 1 104 ? -1.769 0.875 -14.551 1.00 62.75 104 SER A O 1
ATOM 830 N N . GLU A 1 105 ? -1.956 -1.284 -15.106 1.00 72.44 105 GLU A N 1
ATOM 831 C CA . GLU A 1 105 ? -2.337 -1.745 -13.767 1.00 72.44 105 GLU A CA 1
ATOM 832 C C . GLU A 1 105 ? -1.136 -1.805 -12.841 1.00 72.44 105 GLU A C 1
ATOM 834 O O . GLU A 1 105 ? -1.243 -1.384 -11.693 1.00 72.44 105 GLU A O 1
ATOM 839 N N . VAL A 1 106 ? 0.021 -2.242 -13.339 1.00 70.44 106 VAL A N 1
ATOM 840 C CA . VAL A 1 106 ? 1.239 -2.227 -12.526 1.00 70.44 106 VAL A CA 1
ATOM 841 C C . VAL A 1 106 ? 1.589 -0.807 -12.115 1.00 70.44 106 VAL A C 1
ATOM 843 O O . VAL A 1 106 ? 1.797 -0.555 -10.931 1.00 70.44 106 VAL A O 1
ATOM 846 N N . VAL A 1 107 ? 1.657 0.120 -13.072 1.00 70.12 107 VAL A N 1
ATOM 847 C CA . VAL A 1 107 ? 2.019 1.513 -12.778 1.00 70.12 107 VAL A CA 1
ATOM 848 C C . VAL A 1 107 ? 1.051 2.108 -11.750 1.00 70.12 107 VAL A C 1
ATOM 850 O O . VAL A 1 107 ? 1.452 2.847 -10.853 1.00 70.12 107 VAL A O 1
ATOM 853 N N . ALA A 1 108 ? -0.232 1.759 -11.835 1.00 77.12 108 ALA A N 1
ATOM 854 C CA . ALA A 1 108 ? -1.221 2.197 -10.863 1.00 77.12 108 ALA A CA 1
ATOM 855 C C . ALA A 1 108 ? -1.041 1.528 -9.481 1.00 77.12 108 ALA A C 1
ATOM 857 O O . ALA A 1 108 ? -1.185 2.202 -8.461 1.00 77.12 108 ALA A O 1
ATOM 858 N N . LEU A 1 109 ? -0.675 0.243 -9.414 1.00 79.69 109 LEU A N 1
ATOM 859 C CA . LEU A 1 109 ? -0.352 -0.443 -8.155 1.00 79.69 109 LEU A CA 1
ATOM 860 C C . LEU A 1 109 ? 0.893 0.144 -7.480 1.00 79.69 109 LEU A C 1
ATOM 862 O O . LEU A 1 109 ? 0.907 0.309 -6.260 1.00 79.69 109 LEU A O 1
ATOM 866 N N . ASP A 1 110 ? 1.906 0.519 -8.258 1.00 75.62 110 ASP A N 1
ATOM 867 C CA . ASP A 1 110 ? 3.090 1.209 -7.747 1.00 75.62 110 ASP A CA 1
ATOM 868 C C . ASP A 1 110 ? 2.730 2.570 -7.121 1.00 75.62 110 ASP A C 1
ATOM 870 O O . ASP A 1 110 ? 3.122 2.864 -5.986 1.00 75.62 110 ASP A O 1
ATOM 874 N N . LYS A 1 111 ? 1.870 3.361 -7.781 1.00 79.88 111 LYS A N 1
ATOM 875 C CA . LYS A 1 111 ? 1.341 4.610 -7.202 1.00 79.88 111 LYS A CA 1
ATOM 876 C C . LYS A 1 111 ? 0.647 4.367 -5.862 1.00 79.88 111 LYS A C 1
ATOM 878 O O . LYS A 1 111 ? 0.881 5.120 -4.917 1.00 79.88 111 LYS A O 1
ATOM 883 N N . VAL A 1 112 ? -0.160 3.310 -5.748 1.00 84.12 112 VAL A N 1
ATOM 884 C CA . VAL A 1 112 ? -0.842 2.943 -4.492 1.00 84.12 112 VAL A CA 1
ATOM 885 C C . VAL A 1 112 ? 0.158 2.600 -3.397 1.00 84.12 112 VAL A C 1
ATOM 887 O O . VAL A 1 112 ? 0.044 3.104 -2.280 1.00 84.12 112 VAL A O 1
ATOM 890 N N . GLN A 1 113 ? 1.169 1.792 -3.713 1.00 76.12 113 GLN A N 1
ATOM 891 C CA . GLN A 1 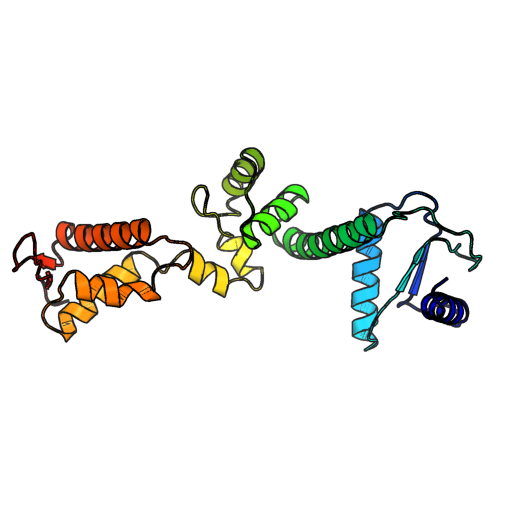113 ? 2.237 1.454 -2.775 1.00 76.12 113 GLN A CA 1
ATOM 892 C C . GLN A 1 113 ? 2.977 2.705 -2.286 1.00 76.12 113 GLN A C 1
ATOM 894 O O . GLN A 1 113 ? 3.222 2.851 -1.087 1.00 76.12 113 GLN A O 1
ATOM 899 N N . LYS A 1 114 ? 3.287 3.631 -3.196 1.00 76.38 114 LYS A N 1
ATOM 900 C CA . LYS A 1 114 ? 3.955 4.903 -2.895 1.00 76.38 114 LYS A CA 1
ATOM 901 C C . LYS A 1 114 ? 2.994 5.969 -2.334 1.00 76.38 114 LYS A C 1
ATOM 903 O O . LYS A 1 114 ? 3.406 7.118 -2.195 1.00 76.38 114 LYS A O 1
ATOM 908 N N . ARG A 1 115 ? 1.730 5.631 -2.030 1.00 77.31 115 ARG A N 1
ATOM 909 C CA . ARG A 1 115 ? 0.669 6.543 -1.542 1.00 77.31 115 ARG A CA 1
ATOM 910 C C . ARG A 1 115 ? 0.442 7.786 -2.417 1.00 77.31 115 ARG A C 1
ATOM 912 O O . ARG A 1 115 ? 0.066 8.846 -1.921 1.00 77.31 115 ARG A O 1
ATOM 919 N N . HIS A 1 116 ? 0.663 7.658 -3.719 1.00 80.75 116 HIS A N 1
ATOM 920 C CA . HIS A 1 116 ? 0.373 8.715 -4.679 1.00 80.75 116 HIS A CA 1
ATOM 921 C C . HIS A 1 116 ? -1.115 8.717 -5.062 1.00 80.75 116 HIS A C 1
ATOM 923 O O . HIS A 1 116 ? -1.752 7.659 -5.067 1.00 80.75 116 HIS A O 1
ATOM 929 N N . PRO A 1 117 ? -1.684 9.884 -5.421 1.00 80.62 117 PRO A N 1
ATOM 930 C CA . PRO A 1 117 ? -3.050 9.965 -5.920 1.00 80.62 117 PRO A CA 1
ATOM 931 C C . PRO A 1 117 ? -3.259 9.111 -7.175 1.00 80.62 117 PRO A C 1
ATOM 933 O O . PRO A 1 117 ? -2.461 9.144 -8.116 1.00 80.62 117 PRO A O 1
ATOM 936 N N . LEU A 1 118 ? -4.366 8.373 -7.191 1.00 83.81 118 LEU A N 1
ATOM 937 C CA . LEU A 1 118 ? -4.856 7.651 -8.361 1.00 83.81 118 LEU A CA 1
ATOM 938 C C . LEU A 1 118 ? -5.790 8.544 -9.184 1.00 83.81 118 LEU A C 1
ATOM 940 O O . LEU A 1 118 ? -6.515 9.372 -8.628 1.00 83.81 118 LEU A O 1
ATOM 944 N N . THR A 1 119 ? -5.795 8.339 -10.501 1.00 88.06 119 THR A N 1
ATOM 945 C CA . THR A 1 119 ? -6.865 8.858 -11.363 1.00 88.06 119 THR A CA 1
ATOM 946 C C . THR A 1 119 ? -8.142 8.047 -11.137 1.00 88.06 119 THR A C 1
ATOM 948 O O . THR A 1 119 ? -8.077 6.890 -10.714 1.00 88.06 119 THR A O 1
ATOM 951 N N . ASP A 1 120 ? -9.310 8.626 -11.423 1.00 87.81 120 ASP A N 1
ATOM 952 C CA . ASP A 1 120 ? -10.584 7.920 -11.226 1.00 87.81 120 ASP A CA 1
ATOM 953 C C . ASP A 1 120 ? -10.697 6.675 -12.139 1.00 87.81 120 ASP A C 1
ATOM 955 O O . ASP A 1 120 ? -11.310 5.674 -11.757 1.00 87.81 120 ASP A O 1
ATOM 959 N N . ASP A 1 121 ? -10.045 6.693 -13.308 1.00 84.69 121 ASP A N 1
ATOM 960 C CA . ASP A 1 121 ? -9.959 5.543 -14.217 1.00 84.69 121 ASP A CA 1
ATOM 961 C C . ASP A 1 121 ? -9.040 4.438 -13.677 1.00 84.69 121 ASP A C 1
ATOM 963 O O . ASP A 1 121 ? -9.382 3.253 -13.755 1.00 84.69 121 ASP A O 1
ATOM 967 N N . ASP A 1 122 ? -7.890 4.804 -13.096 1.00 82.12 122 ASP A N 1
ATOM 968 C CA . ASP A 1 122 ? -6.984 3.855 -12.438 1.00 82.12 122 ASP A CA 1
ATOM 969 C C . ASP A 1 122 ? -7.655 3.210 -11.220 1.00 82.12 122 ASP A C 1
ATOM 971 O O . ASP A 1 122 ? -7.601 1.989 -11.062 1.00 82.12 122 ASP A O 1
ATOM 975 N N . GLU A 1 123 ? -8.344 4.004 -10.391 1.00 90.31 123 GLU A N 1
ATOM 976 C CA . GLU A 1 123 ? -9.115 3.497 -9.252 1.00 90.31 123 GLU A CA 1
ATOM 977 C C . GLU A 1 123 ? -10.154 2.473 -9.716 1.00 90.31 123 GLU A C 1
ATOM 979 O O . GLU A 1 123 ? -10.214 1.361 -9.182 1.00 90.31 123 GLU A O 1
ATOM 984 N N . ARG A 1 124 ? -10.978 2.841 -10.706 1.00 89.38 124 ARG A N 1
ATOM 985 C CA . ARG A 1 124 ? -12.069 1.992 -11.193 1.00 89.38 124 ARG A CA 1
ATOM 986 C C . ARG A 1 124 ? -11.542 0.663 -11.720 1.00 89.38 124 ARG A C 1
ATOM 988 O O . ARG A 1 124 ? -12.081 -0.384 -11.368 1.00 89.38 124 ARG A O 1
ATOM 995 N N . ARG A 1 125 ? -10.473 0.703 -12.518 1.00 88.19 125 ARG A N 1
ATOM 996 C CA . ARG A 1 125 ? -9.843 -0.486 -13.103 1.00 88.19 125 ARG A CA 1
ATOM 997 C C . ARG A 1 125 ? -9.261 -1.407 -12.031 1.00 88.19 125 ARG A C 1
ATOM 999 O O . ARG A 1 125 ? -9.578 -2.595 -12.009 1.00 88.19 125 ARG A O 1
ATOM 1006 N N . LEU A 1 126 ? -8.475 -0.859 -11.102 1.00 87.75 126 LEU A N 1
ATOM 1007 C CA . LEU A 1 126 ? -7.860 -1.646 -10.031 1.00 87.75 126 LEU A CA 1
ATOM 1008 C C . LEU A 1 126 ? -8.899 -2.242 -9.066 1.00 87.75 126 LEU A C 1
ATOM 1010 O O . LEU A 1 126 ? -8.737 -3.384 -8.629 1.00 87.75 126 LEU A O 1
ATOM 1014 N N . LYS A 1 127 ? -9.980 -1.511 -8.757 1.00 88.88 127 LYS A N 1
ATOM 1015 C CA . LYS A 1 127 ? -11.095 -2.031 -7.948 1.00 88.88 127 LYS A CA 1
ATOM 1016 C C . LYS A 1 127 ? -11.878 -3.123 -8.662 1.00 88.88 127 LYS A C 1
ATOM 1018 O O . LYS A 1 127 ? -12.194 -4.127 -8.033 1.00 88.88 127 LYS A O 1
ATOM 1023 N N . ALA A 1 128 ? -12.174 -2.951 -9.951 1.00 87.94 128 ALA A N 1
ATOM 1024 C CA . ALA A 1 128 ? -12.916 -3.941 -10.731 1.00 87.94 128 ALA A CA 1
ATOM 1025 C C . ALA A 1 128 ? -12.197 -5.299 -10.771 1.00 87.94 128 ALA A C 1
ATOM 1027 O O . ALA A 1 128 ? -12.845 -6.340 -10.711 1.00 87.94 128 ALA A O 1
ATOM 1028 N N . ARG A 1 129 ? -10.859 -5.290 -10.798 1.00 83.56 129 ARG A N 1
ATOM 1029 C CA . ARG A 1 129 ? -10.036 -6.506 -10.723 1.00 83.56 129 ARG A CA 1
ATOM 1030 C C . ARG A 1 129 ? -9.706 -6.976 -9.304 1.00 83.56 129 ARG A C 1
ATOM 1032 O O . ARG A 1 129 ? -9.015 -7.978 -9.152 1.00 83.56 129 ARG A O 1
ATOM 1039 N N . GLY A 1 130 ? -10.161 -6.273 -8.266 1.00 87.00 130 GLY A N 1
ATOM 1040 C CA . GLY A 1 130 ? -9.879 -6.632 -6.873 1.00 87.00 130 GLY A CA 1
ATOM 1041 C C . GLY A 1 130 ? -8.395 -6.550 -6.495 1.00 87.00 130 GLY A C 1
ATOM 1042 O O . GLY A 1 130 ? -7.950 -7.277 -5.611 1.00 87.00 130 GLY A O 1
ATOM 1043 N N . LEU A 1 131 ? -7.623 -5.687 -7.166 1.00 85.88 131 LEU A N 1
ATOM 1044 C CA . LEU A 1 131 ? -6.177 -5.534 -6.950 1.00 85.88 131 LEU A CA 1
ATOM 1045 C C . LEU A 1 131 ? -5.846 -4.546 -5.824 1.00 85.88 131 LEU A C 1
ATOM 1047 O O . LEU A 1 131 ? -4.750 -4.579 -5.262 1.00 85.88 131 LEU A O 1
ATOM 1051 N N . ILE A 1 132 ? -6.802 -3.679 -5.480 1.00 87.94 132 ILE A N 1
ATOM 1052 C CA . ILE A 1 132 ? -6.707 -2.727 -4.371 1.00 87.94 132 ILE A CA 1
ATOM 1053 C C . ILE A 1 132 ? -7.949 -2.784 -3.485 1.00 87.94 132 ILE A C 1
ATOM 1055 O O . ILE A 1 132 ? -9.055 -3.073 -3.939 1.00 87.94 132 ILE A O 1
ATOM 1059 N N . GLU A 1 133 ? -7.759 -2.449 -2.216 1.00 85.81 133 GLU A N 1
ATOM 1060 C CA . GLU A 1 133 ? -8.794 -2.285 -1.200 1.00 85.81 133 GLU A CA 1
ATOM 1061 C C . GLU A 1 133 ? -8.749 -0.834 -0.655 1.00 85.81 133 GLU A C 1
ATOM 1063 O O . GLU A 1 133 ? -7.782 -0.095 -0.859 1.00 85.81 133 GLU A O 1
ATOM 1068 N N . GLY A 1 134 ? -9.811 -0.397 0.031 1.00 83.12 134 GLY A N 1
ATOM 1069 C CA . GLY A 1 134 ? -9.889 0.938 0.645 1.00 83.12 134 GLY A CA 1
ATOM 1070 C C . GLY A 1 134 ? -10.828 1.929 -0.055 1.00 83.12 134 GLY A C 1
ATOM 1071 O O . GLY A 1 134 ? -11.669 1.569 -0.885 1.00 83.12 134 GLY A O 1
ATOM 1072 N N . ARG A 1 135 ? -10.736 3.204 0.341 1.00 80.12 135 ARG A N 1
ATOM 1073 C CA . ARG A 1 135 ? -11.611 4.298 -0.121 1.00 80.12 135 ARG A CA 1
ATOM 1074 C C . ARG A 1 135 ? -10.793 5.565 -0.315 1.00 80.12 135 ARG A C 1
ATOM 1076 O O . ARG A 1 135 ? -9.917 5.832 0.498 1.00 80.12 135 ARG A O 1
ATOM 1083 N N . LYS A 1 136 ? -11.134 6.373 -1.326 1.00 78.06 136 LYS A N 1
ATOM 1084 C CA . LYS A 1 136 ? -10.468 7.653 -1.606 1.00 78.06 136 LYS A CA 1
ATOM 1085 C C . LYS A 1 136 ? -10.373 8.504 -0.326 1.00 78.06 136 LYS A C 1
ATOM 1087 O O . LYS A 1 136 ? -11.374 8.612 0.386 1.00 78.06 136 LYS A O 1
ATOM 1092 N N . PRO A 1 137 ? -9.206 9.096 -0.017 1.00 75.06 137 PRO A N 1
ATOM 1093 C CA . PRO A 1 137 ? -7.933 9.034 -0.754 1.00 75.06 137 PRO A CA 1
ATOM 1094 C C . PRO A 1 137 ? -7.026 7.839 -0.380 1.00 75.06 137 PRO A C 1
ATOM 1096 O O . PRO A 1 137 ? -5.950 7.687 -0.946 1.00 75.06 137 PRO A O 1
ATOM 1099 N N . ASN A 1 138 ? -7.440 6.997 0.566 1.00 80.19 138 ASN A N 1
ATOM 1100 C CA . ASN A 1 138 ? -6.620 5.965 1.195 1.00 80.19 138 ASN A CA 1
ATOM 1101 C C . ASN A 1 138 ? -6.882 4.578 0.585 1.00 80.19 138 ASN A C 1
ATOM 1103 O O . ASN A 1 138 ? -7.744 3.819 1.046 1.00 80.19 138 ASN A O 1
ATOM 1107 N N . PHE A 1 139 ? -6.106 4.246 -0.446 1.00 85.38 139 PHE A N 1
ATOM 1108 C CA . PHE A 1 139 ? -6.073 2.917 -1.057 1.00 85.38 139 PHE A CA 1
ATOM 1109 C C . PHE A 1 139 ? -4.862 2.120 -0.586 1.00 85.38 139 PHE A C 1
ATOM 1111 O O . PHE A 1 139 ? -3.823 2.682 -0.240 1.00 85.38 139 PHE A O 1
ATOM 1118 N N . TYR A 1 140 ? -4.991 0.800 -0.598 1.00 85.56 140 TYR A N 1
ATOM 1119 C CA . TYR A 1 140 ? -3.893 -0.116 -0.331 1.00 85.56 140 TYR A CA 1
ATOM 1120 C C . TYR A 1 140 ? -3.998 -1.357 -1.211 1.00 85.56 140 TYR A C 1
ATOM 1122 O O . TYR A 1 140 ? -5.064 -1.699 -1.719 1.00 85.56 140 TYR A O 1
ATOM 1130 N N . ILE A 1 141 ? -2.862 -2.022 -1.401 1.00 84.81 141 ILE A N 1
ATOM 1131 C CA . ILE A 1 141 ? -2.747 -3.253 -2.183 1.00 84.81 141 ILE A CA 1
ATOM 1132 C C . ILE A 1 141 ? -3.651 -4.338 -1.581 1.00 84.81 141 ILE A C 1
ATOM 1134 O O . ILE A 1 141 ? -3.668 -4.510 -0.363 1.00 84.81 141 ILE A O 1
ATOM 1138 N N . ALA A 1 142 ? -4.410 -5.053 -2.413 1.00 86.25 142 ALA A N 1
ATOM 1139 C CA . ALA A 1 142 ? -5.306 -6.114 -1.959 1.00 86.25 142 ALA A CA 1
ATOM 1140 C C . ALA A 1 142 ? -4.545 -7.355 -1.472 1.00 86.25 142 ALA A C 1
ATOM 1142 O O . ALA A 1 142 ? -3.365 -7.554 -1.777 1.00 86.25 142 ALA A O 1
ATOM 1143 N N . LYS A 1 143 ? -5.248 -8.239 -0.750 1.00 83.12 143 LYS A N 1
ATOM 1144 C CA . LYS A 1 143 ? -4.661 -9.472 -0.191 1.00 83.12 143 LYS A CA 1
ATOM 1145 C C . LYS A 1 143 ? -3.946 -10.322 -1.239 1.00 83.12 143 LYS A C 1
ATOM 1147 O O . LYS A 1 143 ? -2.843 -10.796 -0.986 1.00 83.12 143 LYS A O 1
ATOM 1152 N N . SER A 1 144 ? -4.592 -10.528 -2.386 1.00 77.81 144 SER A N 1
ATOM 1153 C CA . SER A 1 144 ? -4.122 -11.395 -3.473 1.00 77.81 144 SER A CA 1
ATOM 1154 C C . SER A 1 144 ? -2.760 -10.946 -3.994 1.00 77.81 144 SER A C 1
ATOM 1156 O O . SER A 1 144 ? -1.840 -11.750 -4.119 1.00 77.81 144 SER A O 1
ATOM 1158 N N . VAL A 1 145 ? -2.615 -9.643 -4.231 1.00 77.62 145 VAL A N 1
ATOM 1159 C CA . VAL A 1 145 ? -1.366 -9.015 -4.664 1.00 77.62 145 VAL A CA 1
ATOM 1160 C C . VAL A 1 145 ? -0.329 -9.074 -3.544 1.00 77.62 145 VAL A C 1
ATOM 1162 O O . VAL A 1 145 ? 0.770 -9.571 -3.762 1.00 77.62 145 VAL A O 1
ATOM 1165 N N . ALA A 1 146 ? -0.689 -8.681 -2.321 1.00 81.19 146 ALA A N 1
ATOM 1166 C CA . ALA A 1 146 ? 0.237 -8.664 -1.189 1.00 81.19 146 ALA A CA 1
ATOM 1167 C C . ALA A 1 146 ? 0.760 -10.050 -0.771 1.00 81.19 146 ALA A C 1
ATOM 1169 O O . ALA A 1 146 ? 1.806 -10.135 -0.137 1.00 81.19 146 ALA A O 1
ATOM 1170 N N . GLN A 1 147 ? 0.030 -11.132 -1.062 1.00 77.38 147 GLN A N 1
ATOM 1171 C CA . GLN A 1 147 ? 0.468 -12.505 -0.788 1.00 77.38 147 GLN A CA 1
ATOM 1172 C C . GLN A 1 147 ? 1.519 -13.002 -1.778 1.00 77.38 147 GLN A C 1
ATOM 1174 O O . GLN A 1 147 ? 2.354 -13.829 -1.404 1.00 77.38 147 GLN A O 1
ATOM 1179 N N . GLN A 1 148 ? 1.436 -12.528 -3.019 1.00 69.81 148 GLN A N 1
ATOM 1180 C CA . GLN A 1 148 ? 2.338 -12.889 -4.106 1.00 69.81 148 GLN A CA 1
ATOM 1181 C C . GLN A 1 148 ? 3.557 -11.966 -4.174 1.00 69.81 148 GLN A C 1
ATOM 1183 O O . GLN A 1 148 ? 4.589 -12.352 -4.713 1.00 69.81 148 GLN A O 1
ATOM 1188 N N . THR A 1 149 ? 3.456 -10.770 -3.595 1.00 68.00 149 THR A N 1
ATOM 1189 C CA . THR A 1 149 ? 4.584 -9.868 -3.364 1.00 68.00 149 THR A CA 1
ATOM 1190 C C . THR A 1 149 ? 5.111 -10.010 -1.933 1.00 68.00 149 THR A C 1
ATOM 1192 O O . THR A 1 149 ? 4.462 -10.584 -1.058 1.00 68.00 149 THR A O 1
ATOM 1195 N N . ASP A 1 150 ? 6.291 -9.458 -1.647 1.00 68.62 150 ASP A N 1
ATOM 1196 C CA . ASP A 1 150 ? 6.846 -9.424 -0.284 1.00 68.62 150 ASP A CA 1
ATOM 1197 C C . ASP A 1 150 ? 6.214 -8.304 0.579 1.00 68.62 150 ASP A C 1
ATOM 1199 O O . ASP A 1 150 ? 6.874 -7.584 1.323 1.00 68.62 150 ASP A O 1
ATOM 1203 N N . GLN A 1 151 ? 4.898 -8.089 0.434 1.00 68.56 151 GLN A N 1
ATOM 1204 C CA . GLN A 1 151 ? 4.168 -6.954 1.022 1.00 68.56 151 GLN A CA 1
ATOM 1205 C C . GLN A 1 151 ? 3.104 -7.376 2.043 1.00 68.56 151 GLN A C 1
ATOM 1207 O O . GLN A 1 151 ? 2.269 -6.567 2.456 1.00 68.56 151 GLN A O 1
ATOM 1212 N N . LYS A 1 152 ? 3.149 -8.627 2.512 1.00 77.94 152 LYS A N 1
ATOM 1213 C CA . LYS A 1 152 ? 2.207 -9.188 3.500 1.00 77.94 152 LYS A CA 1
ATOM 1214 C C . LYS A 1 152 ? 2.130 -8.349 4.779 1.00 77.94 152 LYS A C 1
ATOM 1216 O O . LYS A 1 152 ? 1.041 -8.088 5.282 1.00 77.94 152 LYS A O 1
ATOM 1221 N N . ALA A 1 153 ? 3.272 -7.883 5.287 1.00 72.19 153 ALA A N 1
ATOM 1222 C CA . ALA A 1 153 ? 3.320 -7.040 6.482 1.00 72.19 153 ALA A CA 1
ATOM 1223 C C . ALA A 1 153 ? 2.634 -5.680 6.256 1.00 72.19 153 ALA A C 1
ATOM 1225 O O . ALA A 1 153 ? 1.858 -5.226 7.099 1.00 72.19 153 ALA A O 1
ATOM 1226 N N . SER A 1 154 ? 2.875 -5.054 5.101 1.00 69.88 154 SER A N 1
ATOM 1227 C CA . SER A 1 154 ? 2.238 -3.792 4.708 1.00 69.88 154 SER A CA 1
ATOM 1228 C C . SER A 1 154 ? 0.724 -3.944 4.551 1.00 69.88 154 SER A C 1
ATOM 1230 O O . SER A 1 154 ? -0.023 -3.068 4.984 1.00 69.88 154 SER A O 1
ATOM 1232 N N . TYR A 1 155 ? 0.256 -5.072 4.006 1.00 76.56 155 TYR A N 1
ATOM 1233 C CA . TYR A 1 155 ? -1.169 -5.399 3.939 1.00 76.56 155 TYR A CA 1
ATOM 1234 C C . TYR A 1 155 ? -1.808 -5.470 5.326 1.00 76.56 155 TYR A C 1
ATOM 1236 O O . TYR A 1 155 ? -2.788 -4.772 5.583 1.00 76.56 155 TYR A O 1
ATOM 1244 N N . SER A 1 156 ? -1.221 -6.248 6.240 1.00 74.25 156 SER A N 1
ATOM 1245 C CA . SER A 1 156 ? -1.741 -6.404 7.603 1.00 74.25 156 SER A CA 1
ATOM 1246 C C . SER A 1 156 ? -1.792 -5.077 8.368 1.00 74.25 156 SER A C 1
ATOM 1248 O O . SER A 1 156 ? -2.737 -4.834 9.114 1.00 74.25 156 SER A O 1
ATOM 1250 N N . LYS A 1 157 ? -0.818 -4.183 8.148 1.00 71.50 157 LYS A N 1
ATOM 1251 C CA . LYS A 1 157 ? -0.820 -2.830 8.731 1.00 71.50 157 LYS A CA 1
ATOM 1252 C C . LYS A 1 157 ? -1.917 -1.935 8.147 1.00 71.50 157 LYS A C 1
ATOM 1254 O O . LYS A 1 157 ? -2.557 -1.192 8.886 1.00 71.50 157 LYS A O 1
ATOM 1259 N N . ASN A 1 158 ? -2.137 -1.988 6.831 1.00 70.56 158 ASN A N 1
ATOM 1260 C CA . ASN A 1 158 ? -3.070 -1.090 6.145 1.00 70.56 158 ASN A CA 1
ATOM 1261 C C . ASN A 1 158 ? -4.533 -1.526 6.260 1.00 70.56 158 ASN A C 1
ATOM 1263 O O . ASN A 1 158 ? -5.396 -0.671 6.461 1.00 70.56 158 ASN A O 1
ATOM 1267 N N . LYS A 1 159 ? -4.823 -2.830 6.179 1.00 67.50 159 LYS A N 1
ATOM 1268 C CA . LYS A 1 159 ? -6.186 -3.350 6.353 1.00 67.50 159 LYS A CA 1
ATOM 1269 C C . LYS A 1 159 ? -6.728 -3.112 7.762 1.00 67.50 159 LYS A C 1
ATOM 1271 O O . LYS A 1 159 ? -7.943 -3.053 7.934 1.00 67.50 159 LYS A O 1
ATOM 1276 N N . ALA A 1 160 ? -5.831 -2.901 8.733 1.00 55.03 160 ALA A N 1
ATOM 1277 C CA . ALA A 1 160 ? -6.113 -3.091 10.147 1.00 55.03 160 ALA A CA 1
ATOM 1278 C C . ALA A 1 160 ? -6.477 -4.559 10.412 1.00 55.03 160 ALA A C 1
ATOM 1280 O O . ALA A 1 160 ? -6.958 -5.274 9.530 1.00 55.03 160 ALA A O 1
ATOM 1281 N N . PHE A 1 161 ? -6.258 -5.036 11.632 1.00 59.78 161 PHE A N 1
ATOM 1282 C CA . PHE A 1 161 ? -6.878 -6.292 12.036 1.00 59.78 161 PHE A CA 1
ATOM 1283 C C . PHE A 1 161 ? -8.400 -6.195 11.828 1.00 59.78 161 PHE A C 1
ATOM 1285 O O . PHE A 1 161 ? -8.959 -5.094 11.848 1.00 59.78 161 PHE A O 1
ATOM 1292 N N . ASP A 1 162 ? -9.064 -7.327 11.591 1.00 67.81 162 ASP A N 1
ATOM 1293 C CA . ASP A 1 162 ? -10.525 -7.356 11.468 1.00 67.81 162 ASP A CA 1
ATOM 1294 C C . ASP A 1 162 ? -11.172 -6.621 12.658 1.00 67.81 162 ASP A C 1
ATOM 1296 O O . ASP A 1 162 ? -10.605 -6.609 13.753 1.00 67.81 162 ASP A O 1
ATOM 1300 N N . ASN A 1 163 ? -12.346 -6.008 12.472 1.00 80.88 163 ASN A N 1
ATOM 1301 C CA . ASN A 1 163 ? -13.072 -5.333 13.554 1.00 80.88 163 ASN A CA 1
ATOM 1302 C C . ASN A 1 163 ? -13.133 -6.221 14.802 1.00 80.88 163 ASN A C 1
ATOM 1304 O O . ASN A 1 163 ? -12.891 -5.731 15.904 1.00 80.88 163 ASN A O 1
ATOM 1308 N N . GLN A 1 164 ? -13.344 -7.525 14.600 1.00 82.44 164 GLN A N 1
ATOM 1309 C CA . GLN A 1 164 ? -13.373 -8.534 15.652 1.00 82.44 164 GLN A CA 1
ATOM 1310 C C . GLN A 1 164 ? -12.141 -8.507 16.565 1.00 82.44 164 GLN A C 1
ATOM 1312 O O . GLN A 1 164 ? -12.298 -8.553 17.777 1.00 82.44 164 GLN A O 1
ATOM 1317 N N . TYR A 1 165 ? -10.931 -8.325 16.028 1.00 85.62 165 TYR A N 1
ATOM 1318 C CA . TYR A 1 165 ? -9.713 -8.231 16.843 1.00 85.62 165 TYR A CA 1
ATOM 1319 C C . TYR A 1 165 ? -9.788 -7.092 17.863 1.00 85.62 165 TYR A C 1
ATOM 1321 O O . TYR A 1 165 ? -9.402 -7.252 19.020 1.00 85.62 165 TYR A O 1
ATOM 1329 N N . TYR A 1 166 ? -10.275 -5.925 17.436 1.00 89.44 166 TYR A N 1
ATOM 1330 C CA . TYR A 1 166 ? -10.394 -4.773 18.322 1.00 89.44 166 TYR A CA 1
ATOM 1331 C C . TYR A 1 166 ? -11.523 -4.961 19.336 1.00 89.44 166 TYR A C 1
ATOM 1333 O O . TYR A 1 166 ? -11.357 -4.581 20.493 1.00 89.44 166 TYR A O 1
ATOM 1341 N N . LEU A 1 167 ? -12.641 -5.564 18.918 1.00 90.44 167 LEU A N 1
ATOM 1342 C CA . LEU A 1 167 ? -13.748 -5.923 19.808 1.00 90.44 167 LEU A CA 1
ATOM 1343 C C . LEU A 1 167 ? -13.264 -6.880 20.911 1.00 90.44 167 LEU A C 1
ATOM 1345 O O . LEU A 1 167 ? -13.455 -6.595 22.092 1.00 90.44 167 LEU A O 1
ATOM 1349 N N . ASP A 1 168 ? -12.551 -7.943 20.534 1.00 90.19 168 ASP A N 1
ATOM 1350 C CA . ASP A 1 168 ? -11.992 -8.936 21.455 1.00 90.19 168 ASP A CA 1
ATOM 1351 C C . ASP A 1 168 ? -10.977 -8.311 22.414 1.00 90.19 168 ASP A C 1
ATOM 1353 O O . ASP A 1 168 ? -10.983 -8.605 23.610 1.00 90.19 168 ASP A O 1
ATOM 1357 N N . LEU A 1 169 ? -10.125 -7.410 21.915 1.00 90.94 169 LEU A N 1
ATOM 1358 C CA . LEU A 1 169 ? -9.139 -6.712 22.734 1.00 90.94 169 LEU A CA 1
ATOM 1359 C C . LEU A 1 169 ? -9.802 -5.813 23.788 1.00 90.94 169 LEU A C 1
ATOM 1361 O O . LEU A 1 169 ? -9.368 -5.813 24.940 1.00 90.94 169 LEU A O 1
ATOM 1365 N N . ILE A 1 170 ? -10.866 -5.088 23.421 1.00 91.94 170 ILE A N 1
ATOM 1366 C CA . ILE A 1 170 ? -11.655 -4.293 24.374 1.00 91.94 170 ILE A CA 1
ATOM 1367 C C . ILE A 1 170 ? -12.287 -5.217 25.419 1.00 91.94 170 ILE A C 1
ATOM 1369 O O . ILE A 1 170 ? -12.158 -4.965 26.616 1.00 91.94 170 ILE A O 1
ATOM 1373 N N . CYS A 1 171 ? -12.944 -6.297 24.991 1.00 91.81 171 CYS A N 1
ATOM 1374 C CA . CYS A 1 171 ? -13.582 -7.247 25.901 1.00 91.81 171 CYS A CA 1
ATOM 1375 C C . CYS A 1 171 ? -12.578 -7.875 26.873 1.00 91.81 171 CYS A C 1
ATOM 1377 O O . CYS A 1 171 ? -12.857 -7.949 28.068 1.00 91.81 171 CYS A O 1
ATOM 1379 N N . LYS A 1 172 ? -11.397 -8.271 26.388 1.00 93.38 172 LYS A N 1
ATOM 1380 C CA . LYS A 1 172 ? -10.325 -8.821 27.221 1.00 93.38 172 LYS A CA 1
ATOM 1381 C C . LYS A 1 172 ? -9.845 -7.812 28.264 1.00 93.38 172 LYS A C 1
ATOM 1383 O O . LYS A 1 172 ? -9.772 -8.155 29.438 1.00 93.38 172 LYS A O 1
ATOM 1388 N N . ALA A 1 173 ? -9.596 -6.568 27.864 1.00 92.25 173 ALA A N 1
ATOM 1389 C CA . ALA A 1 173 ? -9.151 -5.530 28.787 1.00 92.25 173 ALA A CA 1
ATOM 1390 C C . ALA A 1 173 ? -10.230 -5.175 29.834 1.00 92.25 173 ALA A C 1
ATOM 1392 O O . ALA A 1 173 ? -9.913 -5.001 31.009 1.00 92.25 173 ALA A O 1
ATOM 1393 N N . ILE A 1 174 ? -11.518 -5.153 29.463 1.00 93.06 174 ILE A N 1
ATOM 1394 C CA . ILE A 1 174 ? -12.611 -4.994 30.441 1.00 93.06 174 ILE A CA 1
ATOM 1395 C C . ILE A 1 174 ? -12.682 -6.202 31.385 1.00 93.06 174 ILE A C 1
ATOM 1397 O O . ILE A 1 174 ? -12.921 -6.022 32.574 1.00 93.06 174 ILE A O 1
ATOM 1401 N N . LYS A 1 175 ? -12.452 -7.427 30.895 1.00 91.44 175 LYS A N 1
ATOM 1402 C CA . LYS A 1 175 ? -12.420 -8.636 31.736 1.00 91.44 175 LYS A CA 1
ATOM 1403 C C . LYS A 1 175 ? -11.279 -8.592 32.759 1.00 91.44 175 LYS A C 1
ATOM 1405 O O . LYS A 1 175 ? -11.485 -8.995 33.897 1.00 91.44 175 LYS A O 1
ATOM 1410 N N . GLU A 1 176 ? -10.108 -8.093 32.369 1.00 92.00 176 GLU A N 1
ATOM 1411 C CA . GLU A 1 176 ? -8.920 -8.000 33.231 1.00 92.00 176 GLU A CA 1
ATOM 1412 C C . GLU A 1 176 ? -9.011 -6.861 34.262 1.00 92.00 176 GLU A C 1
ATOM 1414 O O . GLU A 1 176 ? -8.583 -7.031 35.401 1.00 92.00 176 GLU A O 1
ATOM 1419 N N . HIS A 1 177 ? -9.597 -5.717 33.896 1.00 91.94 177 HIS A N 1
ATOM 1420 C CA . HIS A 1 177 ? -9.654 -4.524 34.755 1.00 91.94 177 HIS A CA 1
ATOM 1421 C C . HIS A 1 177 ? -11.036 -4.257 35.379 1.00 91.94 177 HIS A C 1
ATOM 1423 O O . HIS A 1 177 ? -11.212 -3.299 36.132 1.00 91.94 177 HIS A O 1
ATOM 1429 N N . GLY A 1 178 ? -12.044 -5.065 35.050 1.00 90.38 178 GLY A N 1
ATOM 1430 C CA . GLY A 1 178 ? -13.442 -4.918 35.469 1.00 90.38 178 GLY A CA 1
ATOM 1431 C C . GLY A 1 178 ? -14.216 -3.836 34.706 1.00 90.38 178 GLY A C 1
ATOM 1432 O O . GLY A 1 178 ? -15.381 -4.034 34.358 1.00 90.38 178 GLY A O 1
ATOM 1433 N N . SER A 1 179 ? -13.586 -2.696 34.413 1.00 92.56 179 SER A N 1
ATOM 1434 C CA . SER A 1 179 ? -14.189 -1.615 33.628 1.00 92.56 179 SER A CA 1
ATOM 1435 C C . SER A 1 179 ? -13.152 -0.785 32.885 1.00 92.56 179 SER A C 1
ATOM 1437 O O . SER A 1 179 ? -12.044 -0.629 33.387 1.00 92.56 179 SER A O 1
ATOM 1439 N N . LEU A 1 180 ? -13.541 -0.174 31.764 1.00 94.31 180 LEU A N 1
ATOM 1440 C CA . LEU A 1 180 ? -12.711 0.802 31.050 1.00 94.31 180 LEU A CA 1
ATOM 1441 C C . LEU A 1 180 ? -13.458 2.111 30.798 1.00 94.31 180 LEU A C 1
ATOM 1443 O O . LEU A 1 180 ? -14.646 2.115 30.459 1.00 94.31 180 LEU A O 1
ATOM 1447 N N . SER A 1 181 ? -12.742 3.227 30.906 1.00 94.25 181 SER A N 1
ATOM 1448 C CA . SER A 1 181 ? -13.218 4.527 30.447 1.00 94.25 181 SER A CA 1
ATOM 1449 C C . SER A 1 181 ? -13.037 4.682 28.936 1.00 94.25 181 SER A C 1
ATOM 1451 O O . SER A 1 181 ? -12.329 3.918 28.274 1.00 94.25 181 SER A O 1
ATOM 1453 N N . ARG A 1 182 ? -13.652 5.720 28.356 1.00 92.31 182 ARG A N 1
ATOM 1454 C CA . ARG A 1 182 ? -13.406 6.054 26.945 1.00 92.31 182 ARG A CA 1
ATOM 1455 C C . ARG A 1 182 ? -11.928 6.360 26.670 1.00 92.31 182 ARG A C 1
ATOM 1457 O O . ARG A 1 182 ? -11.434 5.989 25.610 1.00 92.31 182 ARG A O 1
ATOM 1464 N N . LYS A 1 183 ? -11.250 7.020 27.610 1.00 91.69 183 LYS A N 1
ATOM 1465 C CA . LYS A 1 183 ? -9.836 7.380 27.484 1.00 91.69 183 LYS A CA 1
ATOM 1466 C C . LYS A 1 183 ? -8.956 6.129 27.454 1.00 91.69 183 LYS A C 1
ATOM 1468 O O . LYS A 1 183 ? -8.117 6.021 26.569 1.00 91.69 183 LYS A O 1
ATOM 1473 N N . ASP A 1 184 ? -9.227 5.163 28.330 1.00 92.19 184 ASP A N 1
ATOM 1474 C CA . ASP A 1 184 ? -8.467 3.907 28.385 1.00 92.19 184 ASP A CA 1
ATOM 1475 C C . ASP A 1 184 ? -8.604 3.115 27.079 1.00 92.19 184 ASP A C 1
ATOM 1477 O O . ASP A 1 184 ? -7.625 2.589 26.559 1.00 92.19 184 ASP A O 1
ATOM 1481 N N . ILE A 1 185 ? -9.814 3.066 26.503 1.00 92.06 185 ILE A N 1
ATOM 1482 C CA . ILE A 1 185 ? -10.048 2.394 25.215 1.00 92.06 185 ILE A CA 1
ATOM 1483 C C . ILE A 1 185 ? -9.337 3.131 24.073 1.00 92.06 185 ILE A C 1
ATOM 1485 O O . ILE A 1 185 ? -8.752 2.487 23.200 1.00 92.06 185 ILE A O 1
ATOM 1489 N N . ASP A 1 186 ? -9.383 4.468 24.059 1.00 91.00 186 ASP A N 1
ATOM 1490 C CA . ASP A 1 186 ? -8.666 5.257 23.057 1.00 91.00 186 ASP A CA 1
ATOM 1491 C C . ASP A 1 186 ? -7.150 4.968 23.146 1.00 91.00 186 ASP A C 1
ATOM 1493 O O . ASP A 1 186 ? -6.543 4.657 22.121 1.00 91.00 186 ASP A O 1
ATOM 1497 N N . GLU A 1 187 ? -6.556 4.980 24.345 1.00 90.81 187 GLU A N 1
ATOM 1498 C CA . GLU A 1 187 ? -5.131 4.685 24.580 1.00 90.81 187 GLU A CA 1
ATOM 1499 C C . GLU A 1 187 ? -4.752 3.242 24.206 1.00 90.81 187 GLU A C 1
ATOM 1501 O O . GLU A 1 187 ? -3.755 3.025 23.512 1.00 90.81 187 GLU A O 1
ATOM 1506 N N . LEU A 1 188 ? -5.583 2.260 24.576 1.00 90.06 188 LEU A N 1
ATOM 1507 C CA . LEU A 1 188 ? -5.392 0.839 24.259 1.00 90.06 188 LEU A CA 1
ATOM 1508 C C . LEU A 1 188 ? -5.289 0.589 22.748 1.00 90.06 188 LEU A C 1
ATOM 1510 O O . LEU A 1 188 ? -4.510 -0.255 22.292 1.00 90.06 188 LEU A O 1
ATOM 1514 N N . LEU A 1 189 ? -6.096 1.309 21.965 1.00 89.81 189 LEU A N 1
ATOM 1515 C CA . LEU A 1 189 ? -6.212 1.101 20.526 1.00 89.81 189 LEU A CA 1
ATOM 1516 C C . LEU A 1 189 ? -5.333 2.044 19.698 1.00 89.81 189 LEU A C 1
ATOM 1518 O O . LEU A 1 189 ? -5.056 1.734 18.539 1.00 89.81 189 LEU A O 1
ATOM 1522 N N . TRP A 1 190 ? -4.855 3.159 20.254 1.00 85.12 190 TRP A N 1
ATOM 1523 C CA . TRP A 1 190 ? -4.247 4.246 19.476 1.00 85.12 190 TRP A CA 1
ATOM 1524 C C . TRP A 1 190 ? -3.069 3.818 18.596 1.00 85.12 190 TRP A C 1
ATOM 1526 O O . TRP A 1 190 ? -2.992 4.190 17.418 1.00 85.12 190 TRP A O 1
ATOM 1536 N N . ASN A 1 191 ? -2.199 2.986 19.171 1.00 81.50 191 ASN A N 1
ATOM 1537 C CA . ASN A 1 191 ? -0.989 2.456 18.540 1.00 81.50 191 ASN A CA 1
ATOM 1538 C C . ASN A 1 191 ? -1.241 1.152 17.761 1.00 81.50 191 ASN A C 1
ATOM 1540 O O . ASN A 1 191 ? -0.316 0.579 17.192 1.00 81.50 191 ASN A O 1
ATOM 1544 N N . LYS A 1 192 ? -2.483 0.652 17.764 1.00 82.75 192 LYS A N 1
ATOM 1545 C CA . LYS A 1 192 ? -2.914 -0.565 17.054 1.00 82.75 192 LYS A CA 1
ATOM 1546 C C . LYS A 1 192 ? -3.827 -0.265 15.867 1.00 82.75 192 LYS A C 1
ATOM 1548 O O . LYS A 1 192 ? -4.068 -1.147 15.042 1.00 82.75 192 LYS A O 1
ATOM 1553 N N . LEU A 1 193 ? -4.383 0.943 15.804 1.00 83.00 193 LEU A N 1
ATOM 1554 C CA . LEU A 1 193 ? -5.128 1.434 14.651 1.00 83.00 193 LEU A CA 1
ATOM 1555 C C . LEU A 1 193 ? -4.163 1.822 13.522 1.00 83.00 193 LEU A C 1
ATOM 1557 O O . LEU A 1 193 ? -3.063 2.293 13.813 1.00 83.00 193 LEU A O 1
ATOM 1561 N N . PRO A 1 194 ? -4.572 1.687 12.250 1.00 77.44 194 PRO A N 1
ATOM 1562 C CA . PRO A 1 194 ? -3.698 1.971 11.119 1.00 77.44 194 PRO A CA 1
ATOM 1563 C C . PRO A 1 194 ? -3.124 3.388 11.117 1.00 77.44 194 PRO A C 1
ATOM 1565 O O . PRO A 1 194 ? -3.823 4.361 11.412 1.00 77.44 194 PRO A O 1
ATOM 1568 N N . ASP A 1 195 ? -1.871 3.505 10.679 1.00 73.38 195 ASP A N 1
ATOM 1569 C CA . ASP A 1 195 ? -1.131 4.775 10.622 1.00 73.38 195 ASP A CA 1
ATOM 1570 C C . ASP A 1 195 ? -1.684 5.763 9.587 1.00 73.38 195 ASP A C 1
ATOM 1572 O O . ASP A 1 195 ? -1.383 6.951 9.637 1.00 73.38 195 ASP A O 1
ATOM 1576 N N . TRP A 1 196 ? -2.487 5.291 8.630 1.00 73.88 196 TRP A N 1
ATOM 1577 C CA . TRP A 1 196 ? -3.134 6.156 7.642 1.00 73.88 196 TRP A CA 1
ATOM 1578 C C . TRP A 1 196 ? -4.345 6.914 8.205 1.00 73.88 196 TRP A C 1
ATOM 1580 O O . TRP A 1 196 ? -4.821 7.843 7.555 1.00 73.88 196 TRP A O 1
ATOM 1590 N N . MET A 1 197 ? -4.866 6.522 9.376 1.00 80.00 197 MET A N 1
ATOM 1591 C CA . MET A 1 197 ? -6.020 7.183 9.985 1.00 80.00 197 MET A CA 1
ATOM 1592 C C . MET A 1 197 ? -5.610 8.457 10.723 1.00 80.00 197 MET A C 1
ATOM 1594 O O . MET A 1 197 ? -4.752 8.423 11.608 1.00 80.00 197 MET A O 1
ATOM 1598 N N . ASP A 1 198 ? -6.301 9.559 10.436 1.00 84.69 198 ASP A N 1
ATOM 1599 C CA . ASP A 1 198 ? -6.162 10.794 11.210 1.00 84.69 198 ASP A CA 1
ATOM 1600 C C . ASP A 1 198 ? -6.814 10.689 12.609 1.00 84.69 198 ASP A C 1
ATOM 1602 O O . ASP A 1 198 ? -7.545 9.743 12.926 1.00 84.69 198 ASP A O 1
ATOM 1606 N N . LEU A 1 199 ? -6.576 11.687 13.470 1.00 84.81 199 LEU A N 1
ATOM 1607 C CA . LEU A 1 199 ? -7.102 11.715 14.844 1.00 84.81 199 LEU A CA 1
ATOM 1608 C C . LEU A 1 199 ? -8.640 11.606 14.897 1.00 84.81 199 LEU A C 1
ATOM 1610 O O . LEU A 1 199 ? -9.192 10.975 15.802 1.00 84.81 199 LEU A O 1
ATOM 1614 N N . LYS A 1 200 ? -9.349 12.214 13.939 1.00 88.31 200 LYS A N 1
ATOM 1615 C CA . LYS A 1 200 ? -10.816 12.219 13.867 1.00 88.31 200 LYS A CA 1
ATOM 1616 C C . LYS A 1 200 ? -11.341 10.857 13.411 1.00 88.31 200 LYS A C 1
ATOM 1618 O O . LYS A 1 200 ? -12.314 10.353 13.981 1.00 88.31 200 LYS A O 1
ATOM 1623 N N . GLN A 1 201 ? -10.689 10.241 12.430 1.00 86.25 201 GLN A N 1
ATOM 1624 C CA . GLN A 1 201 ? -10.982 8.904 11.926 1.00 86.25 201 GLN A CA 1
ATOM 1625 C C . GLN A 1 201 ? -10.736 7.849 13.005 1.00 86.25 201 GLN A C 1
ATOM 1627 O O . GLN A 1 201 ? -11.622 7.027 13.242 1.00 86.25 201 GLN A O 1
ATOM 1632 N N . LYS A 1 202 ? -9.610 7.924 13.731 1.00 89.19 202 LYS A N 1
ATOM 1633 C CA . LYS A 1 202 ? -9.317 7.033 14.866 1.00 89.19 202 LYS A CA 1
ATOM 1634 C C . LYS A 1 202 ? -10.389 7.143 15.954 1.00 89.19 202 LYS A C 1
ATOM 1636 O O . LYS A 1 202 ? -10.990 6.134 16.317 1.00 89.19 202 LYS A O 1
ATOM 1641 N N . LYS A 1 203 ? -10.731 8.361 16.399 1.00 89.75 203 LYS A N 1
ATOM 1642 C CA . LYS A 1 203 ? -11.807 8.577 17.393 1.00 89.75 203 LYS A CA 1
ATOM 1643 C C . LYS A 1 203 ? -13.163 8.039 16.935 1.00 89.75 203 LYS A C 1
ATOM 1645 O O . LYS A 1 203 ? -13.895 7.450 17.735 1.00 89.75 203 LYS A O 1
ATOM 1650 N N . SER A 1 204 ? -13.498 8.230 15.660 1.00 90.12 204 SER A N 1
ATOM 1651 C CA . SER A 1 204 ? -14.746 7.723 15.080 1.00 90.12 204 SER A CA 1
ATOM 1652 C C . SER A 1 204 ? -14.753 6.194 15.030 1.00 90.12 204 SER A C 1
ATOM 1654 O O . SER A 1 204 ? -15.746 5.573 15.397 1.00 90.12 204 SER A O 1
ATOM 1656 N N . LYS A 1 205 ? -13.625 5.573 14.658 1.00 88.75 205 LYS A N 1
ATOM 1657 C CA . LYS A 1 205 ? -13.464 4.116 14.632 1.00 88.75 205 LYS A CA 1
ATOM 1658 C C . LYS A 1 205 ? -13.658 3.505 16.017 1.00 88.75 205 LYS A C 1
ATOM 1660 O O . LYS A 1 205 ? -14.447 2.575 16.145 1.00 88.75 205 LYS A O 1
ATOM 1665 N N . VAL A 1 206 ? -13.019 4.062 17.048 1.00 91.31 206 VAL A N 1
ATOM 1666 C CA . VAL A 1 206 ? -13.205 3.604 18.436 1.00 91.31 206 VAL A CA 1
ATOM 1667 C C . VAL A 1 206 ? -14.662 3.760 18.881 1.00 91.31 206 VAL A C 1
ATOM 1669 O O . VAL A 1 206 ? -15.233 2.841 19.463 1.00 91.31 206 VAL A O 1
ATOM 1672 N N . GLY A 1 207 ? -15.302 4.886 18.548 1.00 91.88 207 GLY A N 1
ATOM 1673 C CA . GLY A 1 207 ? -16.723 5.098 18.842 1.00 91.88 207 GLY A CA 1
ATOM 1674 C C . GLY A 1 207 ? -17.630 4.039 18.206 1.00 91.88 207 GLY A C 1
ATOM 1675 O O . GLY A 1 207 ? -18.532 3.528 18.868 1.00 91.88 207 GLY A O 1
ATOM 1676 N N . ASN A 1 208 ? -17.355 3.668 16.954 1.00 91.81 208 ASN A N 1
ATOM 1677 C CA . ASN A 1 208 ? -18.102 2.627 16.250 1.00 91.81 208 ASN A CA 1
ATOM 1678 C C . ASN A 1 208 ? -17.909 1.249 16.893 1.00 91.81 208 ASN A C 1
ATOM 1680 O O . ASN A 1 208 ? -18.899 0.563 17.114 1.00 91.81 208 ASN A O 1
ATOM 1684 N N . LEU A 1 209 ? -16.678 0.881 17.268 1.00 92.31 209 LEU A N 1
ATOM 1685 C CA . LEU A 1 209 ? -16.386 -0.392 17.945 1.00 92.31 209 LEU A CA 1
ATOM 1686 C C . LEU A 1 209 ? -17.149 -0.521 19.274 1.00 92.31 209 LEU A C 1
ATOM 1688 O O . LEU A 1 209 ? -17.794 -1.532 19.536 1.00 92.31 209 LEU A O 1
ATOM 1692 N N . ILE A 1 210 ? -17.147 0.537 20.090 1.00 92.19 210 ILE A N 1
ATOM 1693 C CA . ILE A 1 210 ? -17.916 0.579 21.344 1.00 92.19 210 ILE A CA 1
ATOM 1694 C C . ILE A 1 210 ? -19.424 0.472 21.059 1.00 92.19 210 ILE A C 1
ATOM 1696 O O . ILE A 1 210 ? -20.147 -0.230 21.767 1.00 92.19 210 ILE A O 1
ATOM 1700 N N . SER A 1 211 ? -19.914 1.160 20.021 1.00 92.62 211 SER A N 1
ATOM 1701 C CA . SER A 1 211 ? -21.323 1.096 19.620 1.00 92.62 211 SER A CA 1
ATOM 1702 C C . SER A 1 211 ? -21.732 -0.311 19.182 1.00 92.62 211 SER A C 1
ATOM 1704 O O . SER A 1 211 ? -22.812 -0.761 19.559 1.00 92.62 211 SER A O 1
ATOM 1706 N N . GLU A 1 212 ? -20.877 -1.013 18.438 1.00 92.50 212 GLU A N 1
ATOM 1707 C CA . GLU A 1 212 ? -21.088 -2.407 18.038 1.00 92.50 212 GLU A CA 1
ATOM 1708 C C . GLU A 1 212 ? -21.182 -3.326 19.263 1.00 92.50 212 GLU A C 1
ATOM 1710 O O . GLU A 1 212 ? -22.187 -4.021 19.406 1.00 92.50 212 GLU A O 1
ATOM 1715 N N . LEU A 1 213 ? -20.229 -3.253 20.204 1.00 91.69 213 LEU A N 1
ATOM 1716 C CA . LEU A 1 213 ? -20.273 -4.041 21.448 1.00 91.69 213 LEU A CA 1
ATOM 1717 C C . LEU A 1 213 ? -21.528 -3.758 22.281 1.00 91.69 213 LEU A C 1
ATOM 1719 O O . LEU A 1 213 ? -22.124 -4.675 22.849 1.00 91.69 213 LEU A O 1
ATOM 1723 N N . ARG A 1 214 ? -21.946 -2.490 22.359 1.00 92.56 214 ARG A N 1
ATOM 1724 C CA . ARG A 1 214 ? -23.161 -2.095 23.080 1.00 92.56 214 ARG A CA 1
ATOM 1725 C C . ARG A 1 214 ? -24.415 -2.652 22.405 1.00 92.56 214 ARG A C 1
ATOM 1727 O O . ARG A 1 214 ? -25.291 -3.167 23.091 1.00 92.56 214 ARG A O 1
ATOM 1734 N N . LYS A 1 215 ? -24.525 -2.538 21.076 1.00 91.25 215 LYS A N 1
ATOM 1735 C CA . LYS A 1 215 ? -25.678 -3.041 20.303 1.00 91.25 215 LYS A CA 1
ATOM 1736 C C . LYS A 1 215 ? -25.771 -4.565 20.338 1.00 91.25 215 LYS A C 1
ATOM 1738 O O . LYS A 1 215 ? -26.876 -5.089 20.382 1.00 91.25 215 LYS A O 1
ATOM 1743 N N . ALA A 1 216 ? -24.631 -5.252 20.363 1.00 88.81 216 ALA A N 1
ATOM 1744 C CA . ALA A 1 216 ? -24.555 -6.699 20.540 1.00 88.81 216 ALA A CA 1
ATOM 1745 C C . ALA A 1 216 ? -24.889 -7.156 21.976 1.00 88.81 216 ALA A C 1
ATOM 1747 O O . ALA A 1 216 ? -25.008 -8.353 22.226 1.00 88.81 216 ALA A O 1
ATOM 1748 N N . GLY A 1 217 ? -25.039 -6.226 22.928 1.00 90.00 217 GLY A N 1
ATOM 1749 C CA . GLY A 1 217 ? -25.302 -6.545 24.331 1.00 90.00 217 GLY A CA 1
ATOM 1750 C C . GLY A 1 217 ? -24.096 -7.138 25.066 1.00 90.00 217 GLY A C 1
ATOM 1751 O O . GLY A 1 217 ? -24.272 -7.779 26.098 1.00 90.00 217 GLY A O 1
ATOM 1752 N N . THR A 1 218 ? -22.878 -6.941 24.553 1.00 90.69 218 THR A N 1
ATOM 1753 C CA . THR A 1 218 ? -21.638 -7.446 25.162 1.00 90.69 218 THR A CA 1
ATOM 1754 C C . THR A 1 218 ? -21.164 -6.546 26.300 1.00 90.69 218 THR A C 1
ATOM 1756 O O . THR A 1 218 ? -20.696 -7.038 27.327 1.00 90.69 218 THR A O 1
ATOM 1759 N N . ILE A 1 219 ? -21.307 -5.226 26.138 1.00 92.56 219 ILE A N 1
ATOM 1760 C CA . ILE A 1 219 ? -20.928 -4.228 27.148 1.00 92.56 219 ILE A CA 1
ATOM 1761 C C . ILE A 1 219 ? -22.090 -3.293 27.483 1.00 92.56 219 ILE A C 1
ATOM 1763 O O . ILE A 1 219 ? -22.959 -3.036 26.649 1.00 92.56 219 ILE A O 1
ATOM 1767 N N . SER A 1 220 ? -22.053 -2.715 28.680 1.00 92.38 220 SER A N 1
ATOM 1768 C CA . SER A 1 220 ? -22.956 -1.646 29.109 1.00 92.38 220 SER A CA 1
ATOM 1769 C C . SER A 1 220 ? -22.185 -0.479 29.709 1.00 92.38 220 SER A C 1
ATOM 1771 O O . SER A 1 220 ? -21.093 -0.659 30.248 1.00 92.38 220 SER A O 1
ATOM 1773 N N . ASN A 1 221 ? -22.758 0.721 29.612 1.00 92.88 221 ASN A N 1
ATOM 1774 C CA . ASN A 1 221 ? -22.242 1.894 30.306 1.00 92.88 221 ASN A CA 1
ATOM 1775 C C . ASN A 1 221 ? -22.867 1.965 31.706 1.00 92.88 221 ASN A C 1
ATOM 1777 O O . ASN A 1 221 ? -24.079 2.134 31.818 1.00 92.88 221 ASN A O 1
ATOM 1781 N N . GLN A 1 222 ? -22.045 1.873 32.750 1.00 91.19 222 GLN A N 1
ATOM 1782 C CA . GLN A 1 222 ? -22.439 2.118 34.146 1.00 91.19 222 GLN A CA 1
ATOM 1783 C C . GLN A 1 222 ? -22.033 3.513 34.652 1.00 91.19 222 GLN A C 1
ATOM 1785 O O . GLN A 1 222 ? -22.254 3.840 35.815 1.00 91.19 222 GLN A O 1
ATOM 1790 N N . GLY A 1 223 ? -21.406 4.328 33.801 1.00 88.69 223 GLY A N 1
ATOM 1791 C CA . GLY A 1 223 ? -21.044 5.712 34.094 1.00 88.69 223 GLY A CA 1
ATOM 1792 C C . GLY A 1 223 ? -22.056 6.712 33.538 1.00 88.69 223 GLY A C 1
ATOM 1793 O O . GLY A 1 223 ? -23.169 6.366 33.138 1.00 88.69 223 GLY A O 1
ATOM 1794 N N . THR A 1 224 ? -21.646 7.975 33.461 1.00 88.25 224 THR A N 1
ATOM 1795 C CA . THR A 1 224 ? -22.458 9.021 32.825 1.00 88.25 224 THR A CA 1
ATOM 1796 C C . THR A 1 224 ? -22.214 9.055 31.314 1.00 88.25 224 THR A C 1
ATOM 1798 O O . THR A 1 224 ? -21.335 8.378 30.781 1.00 88.25 224 THR A O 1
ATOM 1801 N N . PHE A 1 225 ? -22.988 9.862 30.583 1.00 79.38 225 PHE A N 1
ATOM 1802 C CA . PHE A 1 225 ? -22.707 10.117 29.165 1.00 79.38 225 PHE A CA 1
ATOM 1803 C C . PHE A 1 225 ? -21.402 10.895 28.945 1.00 79.38 225 PHE A C 1
ATOM 1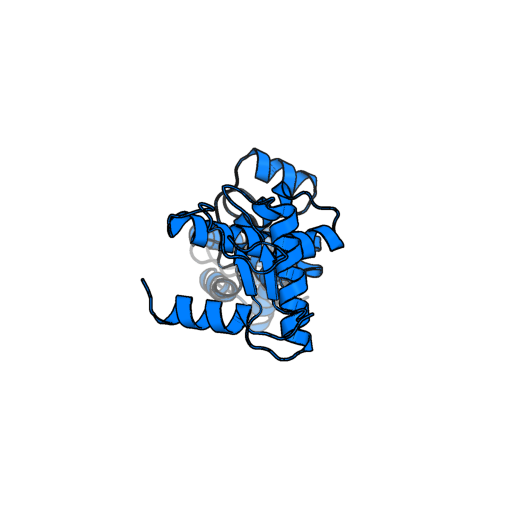805 O O . PHE A 1 225 ? -20.760 10.711 27.914 1.00 79.38 225 PHE A O 1
ATOM 1812 N N . LYS A 1 226 ? -21.016 11.761 29.896 1.00 83.56 226 LYS A N 1
ATOM 1813 C CA . LYS A 1 226 ? -19.765 12.535 29.834 1.00 83.56 226 LYS A CA 1
ATOM 1814 C C . LYS A 1 226 ? -18.555 11.685 30.217 1.00 83.56 226 LYS A C 1
ATOM 1816 O O . LYS A 1 226 ? -17.512 11.795 29.583 1.00 83.56 226 LYS A O 1
ATOM 1821 N N . GLU A 1 227 ? -18.722 10.816 31.206 1.00 86.31 227 GLU A N 1
ATOM 1822 C CA . GLU A 1 227 ? -17.681 9.935 31.734 1.00 86.31 227 GLU A CA 1
ATOM 1823 C C . GLU A 1 227 ? -18.181 8.487 31.696 1.00 86.31 227 GLU A C 1
ATOM 1825 O O . GLU A 1 227 ? -18.671 7.959 32.700 1.00 86.31 227 GLU A O 1
ATOM 1830 N N . PRO A 1 228 ? -18.142 7.852 30.511 1.00 89.88 228 PRO A N 1
ATOM 1831 C CA . PRO A 1 228 ? -18.631 6.497 30.357 1.00 89.88 228 PRO A CA 1
ATOM 1832 C C . PRO A 1 228 ? -17.688 5.502 31.033 1.00 89.88 228 PRO A C 1
ATOM 1834 O O . PRO A 1 228 ? -16.466 5.595 30.899 1.00 89.88 228 PRO A O 1
ATOM 1837 N N . LYS A 1 229 ? -18.283 4.515 31.701 1.00 93.31 229 LYS A N 1
ATOM 1838 C CA . LYS A 1 229 ? -17.612 3.390 32.350 1.00 93.31 229 LYS A CA 1
ATOM 1839 C C . LYS A 1 229 ? -18.158 2.098 31.754 1.00 93.31 229 LYS A C 1
ATOM 1841 O O . LYS A 1 229 ? -19.264 1.673 32.089 1.00 93.31 229 LYS A O 1
ATOM 1846 N N . TRP A 1 230 ? -17.405 1.512 30.831 1.00 94.1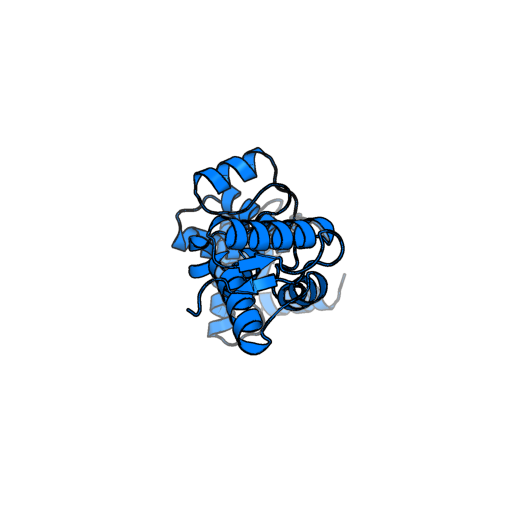2 230 TRP A N 1
ATOM 1847 C CA . TRP A 1 230 ? -17.809 0.321 30.092 1.00 94.12 230 TRP A CA 1
ATOM 1848 C C . TRP A 1 230 ? -17.475 -0.942 30.874 1.00 94.12 230 TRP A C 1
ATOM 1850 O O . TRP A 1 230 ? -16.328 -1.140 31.270 1.00 94.12 230 TRP A O 1
ATOM 1860 N N . VAL A 1 231 ? -18.477 -1.795 31.064 1.00 92.88 231 VAL A N 1
ATOM 1861 C CA . VAL A 1 231 ? -18.378 -3.083 31.764 1.00 92.88 231 VAL A CA 1
ATOM 1862 C C . VAL A 1 231 ? -18.973 -4.195 30.906 1.00 92.88 231 VAL A C 1
ATOM 1864 O O . VAL A 1 231 ? -19.853 -3.931 30.084 1.00 92.88 231 VAL A O 1
ATOM 1867 N N . LEU A 1 232 ? -18.526 -5.436 31.098 1.00 92.69 232 LEU A N 1
ATOM 1868 C CA . LEU A 1 232 ? -19.103 -6.599 30.420 1.00 92.69 232 LEU A CA 1
ATOM 1869 C C . LEU A 1 232 ? -20.481 -6.938 31.003 1.00 92.69 232 LEU A C 1
ATOM 1871 O O . LEU A 1 232 ? -20.658 -6.973 32.218 1.00 92.69 232 LEU A O 1
ATOM 1875 N N . LEU A 1 233 ? -21.452 -7.210 30.130 1.00 83.94 233 LEU A N 1
ATOM 1876 C CA . LEU A 1 233 ? -22.791 -7.681 30.513 1.00 83.94 233 LEU A CA 1
ATOM 1877 C C . LEU A 1 233 ? -22.853 -9.203 30.683 1.00 83.94 233 LEU A C 1
ATOM 1879 O O . LEU A 1 233 ? -23.700 -9.706 31.417 1.00 83.94 233 LEU A O 1
ATOM 1883 N N . LYS A 1 234 ? -21.963 -9.936 30.008 1.00 66.56 234 LYS A N 1
ATOM 1884 C CA . LYS A 1 234 ? -21.801 -11.384 30.154 1.00 66.56 234 LYS A CA 1
ATOM 1885 C C . LYS A 1 234 ? -20.324 -11.709 30.376 1.00 66.56 234 LYS A C 1
ATOM 1887 O O . LYS A 1 234 ? -19.492 -11.184 29.630 1.00 66.56 234 LYS A O 1
ATOM 1892 N N . PRO A 1 235 ? -19.974 -12.569 31.345 1.00 53.69 235 PRO A N 1
ATOM 1893 C CA . PRO A 1 235 ? -18.672 -13.210 31.324 1.00 53.69 235 PRO A CA 1
ATOM 1894 C C . PRO A 1 235 ? -18.634 -14.123 30.091 1.00 53.69 235 PRO A C 1
ATOM 1896 O O . PRO A 1 235 ? -19.474 -15.012 29.957 1.00 53.69 235 PRO A O 1
ATOM 1899 N N . VAL A 1 236 ? -17.718 -13.839 29.162 1.00 50.22 236 VAL A N 1
ATOM 1900 C CA . VAL A 1 236 ? -17.321 -14.789 28.108 1.00 50.22 236 VAL A CA 1
ATOM 1901 C C . VAL A 1 236 ? -16.474 -15.879 28.737 1.00 50.22 236 VAL A C 1
ATOM 1903 O O . VAL A 1 236 ? -15.532 -15.506 29.489 1.00 50.22 236 VAL A O 1
#